Protein AF-A0A820XH71-F1 (afdb_monomer_lite)

Structure (mmCIF, N/CA/C/O backbone):
data_AF-A0A820XH71-F1
#
_entry.id   AF-A0A820XH71-F1
#
loop_
_atom_site.group_PDB
_atom_site.id
_atom_site.type_symbol
_atom_site.label_atom_id
_atom_site.label_alt_id
_atom_site.label_comp_id
_atom_site.label_asym_id
_atom_site.label_entity_id
_atom_site.label_seq_id
_atom_site.pdbx_PDB_ins_code
_atom_site.Cartn_x
_atom_site.Cartn_y
_atom_site.Cartn_z
_atom_site.occupancy
_atom_site.B_iso_or_equiv
_atom_site.auth_seq_id
_atom_site.auth_comp_id
_atom_site.auth_asym_id
_atom_site.auth_atom_id
_atom_site.pdbx_PDB_model_num
ATOM 1 N N . LEU A 1 1 ? -15.901 -13.174 9.866 1.00 63.97 1 LEU A N 1
ATOM 2 C CA . LEU A 1 1 ? -15.856 -11.866 9.184 1.00 63.97 1 LEU A CA 1
ATOM 3 C C . LEU A 1 1 ? -16.358 -12.088 7.769 1.00 63.97 1 LEU A C 1
ATOM 5 O O . LEU A 1 1 ? -15.860 -13.000 7.121 1.00 63.97 1 LEU A O 1
ATOM 9 N N . THR A 1 2 ? -17.338 -11.312 7.327 1.00 74.69 2 THR A N 1
ATOM 10 C CA . THR A 1 2 ? -17.827 -11.325 5.943 1.00 74.69 2 THR A CA 1
ATOM 11 C C . THR A 1 2 ? -17.506 -9.958 5.364 1.00 74.69 2 THR A C 1
ATOM 13 O O . THR A 1 2 ? -17.791 -8.951 6.014 1.00 74.69 2 THR A O 1
ATOM 16 N N . TRP A 1 3 ? -16.861 -9.911 4.201 1.00 84.31 3 TRP A N 1
ATOM 17 C CA . TRP A 1 3 ? -16.570 -8.640 3.541 1.00 84.31 3 TRP A CA 1
ATOM 18 C C . TRP A 1 3 ? -17.883 -7.949 3.144 1.00 84.31 3 TRP A C 1
ATOM 20 O O . TRP A 1 3 ? -18.820 -8.648 2.750 1.00 84.31 3 TRP A O 1
ATOM 30 N N . PRO A 1 4 ? -17.972 -6.608 3.234 1.00 85.12 4 PRO A N 1
ATOM 31 C CA . PRO A 1 4 ? -19.125 -5.867 2.731 1.00 85.12 4 PRO A CA 1
ATOM 32 C C . PRO A 1 4 ? -19.409 -6.162 1.254 1.00 85.12 4 PRO A C 1
ATOM 34 O O . PRO A 1 4 ? -20.570 -6.236 0.862 1.00 85.12 4 PRO A O 1
ATOM 37 N N . ASP A 1 5 ? -18.354 -6.375 0.461 1.00 85.69 5 ASP A N 1
ATOM 38 C CA . ASP A 1 5 ? -18.448 -6.821 -0.924 1.00 85.69 5 ASP A CA 1
ATOM 39 C C . ASP A 1 5 ? -17.981 -8.278 -1.066 1.00 85.69 5 ASP A C 1
ATOM 41 O O . ASP A 1 5 ? -16.840 -8.621 -0.747 1.00 85.69 5 ASP A O 1
ATOM 45 N N . SER A 1 6 ? -18.860 -9.148 -1.570 1.00 85.69 6 SER A N 1
ATOM 46 C CA . SER A 1 6 ? -18.574 -10.576 -1.767 1.00 85.69 6 SER A CA 1
ATOM 47 C C . SER A 1 6 ? -17.509 -10.860 -2.829 1.00 85.69 6 SER A C 1
ATOM 49 O O . SER A 1 6 ? -16.974 -11.964 -2.864 1.00 85.69 6 SER A O 1
ATOM 51 N N . SER A 1 7 ? -17.217 -9.895 -3.702 1.00 85.31 7 SER A N 1
ATOM 52 C CA . SER A 1 7 ? -16.180 -9.999 -4.732 1.00 85.31 7 SER A CA 1
ATOM 53 C C . SER A 1 7 ? -14.804 -9.528 -4.254 1.00 85.31 7 SER A C 1
ATOM 55 O O . SER A 1 7 ? -13.858 -9.520 -5.041 1.00 85.31 7 SER A O 1
ATOM 57 N N . PHE A 1 8 ? -14.677 -9.114 -2.987 1.00 87.12 8 PHE A N 1
ATOM 58 C CA . PHE A 1 8 ? -13.415 -8.618 -2.460 1.00 87.12 8 PHE A CA 1
ATOM 59 C C . PHE A 1 8 ? -12.343 -9.712 -2.402 1.00 87.12 8 PHE A C 1
ATOM 61 O O . PHE A 1 8 ? -12.490 -10.732 -1.725 1.00 87.12 8 PHE A O 1
ATOM 68 N N . LEU A 1 9 ? -11.223 -9.449 -3.070 1.00 86.44 9 LEU A N 1
ATOM 69 C CA . LEU A 1 9 ? -10.028 -10.279 -3.090 1.00 86.44 9 LEU A CA 1
ATOM 70 C C . LEU A 1 9 ? -8.936 -9.606 -2.243 1.00 86.44 9 LEU A C 1
ATOM 72 O O . LEU A 1 9 ? -8.280 -8.684 -2.742 1.00 86.44 9 LEU A O 1
ATOM 76 N N . PRO A 1 10 ? -8.723 -10.024 -0.979 1.00 87.06 10 PRO A N 1
ATOM 77 C CA . PRO A 1 10 ? -7.670 -9.465 -0.136 1.00 87.06 10 PRO A CA 1
ATOM 78 C C . PRO A 1 10 ? -6.288 -9.818 -0.699 1.00 87.06 10 PRO A C 1
ATOM 80 O O . PRO A 1 10 ? -6.063 -10.937 -1.165 1.00 87.06 10 PRO A O 1
ATOM 83 N N . ARG A 1 11 ? -5.352 -8.867 -0.652 1.00 85.56 11 ARG A N 1
ATOM 84 C CA . ARG A 1 11 ? -3.991 -9.041 -1.190 1.00 85.56 11 ARG A CA 1
ATOM 85 C C . ARG A 1 11 ? -2.894 -8.590 -0.236 1.00 85.56 11 ARG A C 1
ATOM 87 O O . ARG A 1 11 ? -1.818 -9.172 -0.266 1.00 85.56 11 ARG A O 1
ATOM 94 N N . ALA A 1 12 ? -3.158 -7.593 0.602 1.00 88.25 12 ALA A N 1
ATOM 95 C CA . ALA A 1 12 ? -2.209 -7.120 1.598 1.00 88.25 12 ALA A CA 1
ATOM 96 C C . ALA A 1 12 ? -2.937 -6.742 2.891 1.00 88.25 12 ALA A C 1
ATOM 98 O O . ALA A 1 12 ? -4.109 -6.362 2.873 1.00 88.25 12 ALA A O 1
ATOM 99 N N . VAL A 1 13 ? -2.250 -6.873 4.019 1.00 91.75 13 VAL A N 1
ATOM 100 C CA . VAL A 1 13 ? -2.791 -6.553 5.338 1.00 91.75 13 VAL A CA 1
ATOM 101 C C . VAL A 1 13 ? -1.697 -5.950 6.199 1.00 91.75 13 VAL A C 1
ATOM 103 O O . VAL A 1 13 ? -0.560 -6.414 6.150 1.00 91.75 13 VAL A O 1
ATOM 106 N N . ASP A 1 14 ? -2.058 -4.946 6.988 1.00 92.88 14 ASP A N 1
ATOM 107 C CA . ASP A 1 14 ? -1.227 -4.462 8.083 1.00 92.88 14 ASP A CA 1
ATOM 108 C C . ASP A 1 14 ? -2.089 -4.145 9.310 1.00 92.88 14 ASP A C 1
ATOM 110 O O . ASP A 1 14 ? -3.298 -3.910 9.193 1.00 92.88 14 ASP A O 1
ATOM 114 N N . ILE A 1 15 ? -1.479 -4.186 10.489 1.00 88.94 15 ILE A N 1
ATOM 115 C CA . ILE A 1 15 ? -2.138 -4.003 11.780 1.00 88.94 15 ILE A CA 1
ATOM 116 C C . ILE A 1 15 ? -1.348 -3.026 12.643 1.00 88.94 15 ILE A C 1
ATOM 118 O O . ILE A 1 15 ? -0.137 -3.148 12.798 1.00 88.94 15 ILE A O 1
ATOM 122 N N . ASN A 1 16 ? -2.064 -2.076 13.232 1.00 87.56 16 ASN A N 1
ATOM 123 C CA . ASN A 1 16 ? -1.509 -1.105 14.159 1.00 87.56 16 ASN A CA 1
ATOM 124 C C . ASN A 1 16 ? -1.503 -1.660 15.603 1.00 87.56 16 ASN A C 1
ATOM 126 O O . ASN A 1 16 ? -2.143 -2.673 15.914 1.00 87.56 16 ASN A O 1
ATOM 130 N N . GLN A 1 17 ? -0.821 -0.973 16.518 1.00 84.25 17 GLN A N 1
ATOM 131 C CA . GLN A 1 17 ? -0.729 -1.394 17.928 1.00 84.25 17 GLN A CA 1
ATOM 132 C C . GLN A 1 17 ? -2.081 -1.433 18.665 1.00 84.25 17 GLN A C 1
ATOM 134 O O . GLN A 1 17 ? -2.262 -2.244 19.574 1.00 84.25 17 GLN A O 1
ATOM 139 N N . ASP A 1 18 ? -3.054 -0.630 18.233 1.00 82.56 18 ASP A N 1
ATOM 140 C CA . ASP A 1 18 ? -4.412 -0.571 18.794 1.00 82.56 18 ASP A CA 1
ATOM 141 C C . ASP A 1 18 ? -5.374 -1.607 18.189 1.00 82.56 18 ASP A C 1
ATOM 143 O O . ASP A 1 18 ? -6.588 -1.559 18.417 1.00 82.56 18 ASP A O 1
ATOM 147 N N . LEU A 1 19 ? -4.853 -2.567 17.416 1.00 85.00 19 LEU A N 1
ATOM 148 C CA . LEU A 1 19 ? -5.631 -3.583 16.706 1.00 85.00 19 LEU A CA 1
ATOM 149 C C . LEU A 1 19 ? -6.626 -2.987 15.694 1.00 85.00 19 LEU A C 1
ATOM 151 O O . LEU A 1 19 ? -7.696 -3.556 15.452 1.00 85.00 19 LEU A O 1
ATOM 155 N N . LEU A 1 20 ? -6.280 -1.853 15.088 1.00 90.31 20 LEU A N 1
ATOM 156 C CA . LEU A 1 20 ? -6.833 -1.421 13.812 1.00 90.31 20 LEU A CA 1
ATOM 157 C C . LEU A 1 20 ? -6.096 -2.155 12.698 1.00 90.31 20 LEU A C 1
ATOM 159 O O . LEU A 1 20 ? -4.872 -2.137 12.620 1.00 90.31 20 LEU A O 1
ATOM 163 N N . VAL A 1 21 ? -6.856 -2.815 11.835 1.00 91.44 21 VAL A N 1
ATOM 164 C CA . VAL A 1 21 ? -6.321 -3.596 10.721 1.00 91.44 21 VAL A CA 1
ATOM 165 C C . VAL A 1 21 ? -6.755 -2.936 9.431 1.00 91.44 21 VAL A C 1
ATOM 167 O O . VAL A 1 21 ? -7.941 -2.674 9.243 1.00 91.44 21 VAL A O 1
ATOM 170 N N . VAL A 1 22 ? -5.818 -2.720 8.517 1.00 93.94 22 VAL A N 1
ATOM 171 C CA . VAL A 1 22 ? -6.133 -2.333 7.144 1.00 93.94 22 VAL A CA 1
ATOM 172 C C . VAL A 1 22 ? -5.920 -3.541 6.256 1.00 93.94 22 VAL A C 1
ATOM 174 O O . VAL A 1 22 ? -4.818 -4.077 6.180 1.00 93.94 22 VAL A O 1
ATOM 177 N N . VAL A 1 23 ? -6.977 -3.965 5.569 1.00 93.31 23 VAL A N 1
ATOM 178 C CA . VAL A 1 23 ? -6.899 -5.005 4.541 1.00 93.31 23 VAL A CA 1
ATOM 179 C C . VAL A 1 23 ? -7.086 -4.342 3.191 1.00 93.31 23 VAL A C 1
ATOM 181 O O . VAL A 1 23 ? -8.154 -3.807 2.899 1.00 93.31 23 VAL A O 1
ATOM 184 N N . LEU A 1 24 ? -6.048 -4.386 2.367 1.00 92.50 24 LEU A N 1
ATOM 185 C CA . LEU A 1 24 ? -6.056 -3.875 1.008 1.00 92.50 24 LEU A CA 1
ATOM 186 C C . LEU A 1 24 ? -6.270 -5.036 0.033 1.00 92.50 24 LEU A C 1
ATOM 188 O O . LEU A 1 24 ? -5.689 -6.119 0.162 1.00 92.50 24 LEU A O 1
ATOM 192 N N . GLY A 1 25 ? -7.104 -4.811 -0.969 1.00 89.50 25 GLY A N 1
ATOM 193 C CA . GLY A 1 25 ? -7.439 -5.804 -1.975 1.00 89.50 25 GLY A CA 1
ATOM 194 C C . GLY A 1 25 ? -8.092 -5.173 -3.188 1.00 89.50 25 GLY A C 1
ATOM 195 O O . GLY A 1 25 ? -7.935 -3.979 -3.447 1.00 89.50 25 GLY A O 1
ATOM 196 N N . TYR A 1 26 ? -8.848 -5.981 -3.919 1.00 86.88 26 TYR A N 1
ATOM 197 C CA . TYR A 1 26 ? -9.610 -5.532 -5.076 1.00 86.88 26 TYR A CA 1
ATOM 198 C C . TYR A 1 26 ? -11.063 -5.962 -4.971 1.00 86.88 26 TYR A C 1
ATOM 200 O O . TYR A 1 26 ? -11.341 -7.088 -4.579 1.00 86.88 26 TYR A O 1
ATOM 208 N N . VAL A 1 27 ? -11.975 -5.087 -5.377 1.00 86.56 27 VAL A N 1
ATOM 209 C CA . VAL A 1 27 ? -13.391 -5.408 -5.581 1.00 86.56 27 VAL A CA 1
ATOM 210 C C . VAL A 1 27 ? -13.637 -5.548 -7.077 1.00 86.56 27 VAL A C 1
ATOM 212 O O . VAL A 1 27 ? -13.249 -4.662 -7.841 1.00 86.56 27 VAL A O 1
ATOM 215 N N . GLY A 1 28 ? -14.240 -6.655 -7.501 1.00 77.12 28 GLY A N 1
ATOM 216 C CA . GLY A 1 28 ? -14.581 -6.908 -8.899 1.00 77.12 28 GLY A CA 1
ATOM 217 C C . GLY A 1 28 ? -15.994 -6.432 -9.236 1.00 77.12 28 GLY A C 1
ATOM 218 O O . GLY A 1 28 ? -16.897 -6.489 -8.409 1.00 77.12 28 GLY A O 1
ATOM 219 N N . ASN A 1 29 ? -16.223 -6.001 -10.475 1.00 70.19 29 ASN A N 1
ATOM 220 C CA . ASN A 1 29 ? -17.575 -5.786 -10.992 1.00 70.19 29 ASN A CA 1
ATOM 221 C C . ASN A 1 29 ? -17.893 -6.722 -12.171 1.00 70.19 29 ASN A C 1
ATOM 223 O O . ASN A 1 29 ? -17.007 -7.346 -12.756 1.00 70.19 29 ASN A O 1
ATOM 227 N N . SER A 1 30 ? -19.167 -6.773 -12.571 1.00 58.06 30 SER A N 1
ATOM 228 C CA . SER A 1 30 ? -19.665 -7.584 -13.697 1.00 58.06 30 SER A CA 1
ATOM 229 C C . SER A 1 30 ? -19.057 -7.239 -15.068 1.00 58.06 30 SER A C 1
ATOM 231 O O . SER A 1 30 ? -19.335 -7.922 -16.047 1.00 58.06 30 SER A O 1
ATOM 233 N N . SER A 1 31 ? -18.225 -6.195 -15.149 1.00 58.94 31 SER A N 1
ATOM 234 C CA . SER A 1 31 ? -17.579 -5.702 -16.373 1.00 58.94 31 SER A CA 1
ATOM 235 C C . SER A 1 31 ? -16.052 -5.869 -16.355 1.00 58.94 31 SER A C 1
ATOM 237 O O . SER A 1 31 ? -15.340 -5.139 -17.044 1.00 58.94 31 SER A O 1
ATOM 239 N N . SER A 1 32 ? -15.545 -6.831 -15.572 1.00 56.06 32 SER A N 1
ATOM 240 C CA . SER A 1 32 ? -14.121 -7.209 -15.515 1.00 56.06 32 SER A CA 1
ATOM 241 C C . SER A 1 32 ? -13.193 -6.076 -15.053 1.00 56.06 32 SER A C 1
ATOM 243 O O . SER A 1 32 ? -11.996 -6.064 -15.355 1.00 56.06 32 SER A O 1
ATOM 245 N N . LYS A 1 33 ? -13.722 -5.100 -14.306 1.00 66.88 33 LYS A N 1
ATOM 246 C CA . LYS A 1 33 ? -12.927 -4.047 -13.665 1.00 66.88 33 LYS A CA 1
ATOM 247 C C . LYS A 1 33 ? -12.767 -4.368 -12.185 1.00 66.88 33 LYS A C 1
ATOM 249 O O . LYS A 1 33 ? -13.755 -4.549 -11.481 1.00 66.88 33 LYS A O 1
ATOM 254 N N . PHE A 1 34 ? -11.517 -4.430 -11.748 1.00 75.94 34 PHE A N 1
ATOM 255 C CA . PHE A 1 34 ? -11.121 -4.571 -10.359 1.00 75.94 34 PHE A CA 1
ATOM 256 C C . PHE A 1 34 ? -10.674 -3.211 -9.835 1.00 75.94 34 PHE A C 1
ATOM 258 O O . PHE A 1 34 ? -9.762 -2.591 -10.385 1.00 75.94 34 PHE A O 1
ATOM 265 N N . THR A 1 35 ? -11.328 -2.754 -8.776 1.00 84.12 35 THR A N 1
ATOM 266 C CA . THR A 1 35 ? -11.039 -1.484 -8.116 1.00 84.12 35 THR A CA 1
ATOM 267 C C . THR A 1 35 ? -10.240 -1.761 -6.845 1.00 84.12 35 THR A C 1
ATOM 269 O O . THR A 1 35 ? -10.740 -2.495 -5.988 1.00 84.12 35 THR A O 1
ATOM 272 N N . PRO A 1 36 ? -9.021 -1.203 -6.694 1.00 88.44 36 PRO A N 1
ATOM 273 C CA . PRO A 1 36 ? -8.293 -1.275 -5.435 1.00 88.44 36 PRO A CA 1
ATOM 274 C C . PRO A 1 36 ? -9.150 -0.710 -4.301 1.00 88.44 36 PRO A C 1
ATOM 276 O O . PRO A 1 36 ? -9.699 0.386 -4.418 1.00 88.44 36 PRO A O 1
ATOM 279 N N . CYS A 1 37 ? -9.273 -1.466 -3.219 1.00 91.44 37 CYS A N 1
ATOM 280 C CA . CYS A 1 37 ? -10.150 -1.158 -2.102 1.00 91.44 37 CYS A CA 1
ATOM 281 C C . CYS A 1 37 ? -9.454 -1.514 -0.790 1.00 91.44 37 CYS A C 1
ATOM 283 O O . CYS A 1 37 ? -8.841 -2.576 -0.683 1.00 91.44 37 CYS A O 1
ATOM 285 N N . ALA A 1 38 ? -9.558 -0.638 0.202 1.00 94.06 38 ALA A N 1
ATOM 286 C CA . ALA A 1 38 ? -9.086 -0.863 1.557 1.00 94.06 38 ALA A CA 1
ATOM 287 C C . ALA A 1 38 ? -10.283 -0.966 2.503 1.00 94.06 38 ALA A C 1
ATOM 289 O O . ALA A 1 38 ? -11.177 -0.120 2.473 1.00 94.06 38 ALA A O 1
ATOM 290 N N . TYR A 1 39 ? -10.276 -1.969 3.371 1.00 95.19 39 TYR A N 1
ATOM 291 C CA . TYR A 1 39 ? -11.166 -2.042 4.521 1.00 95.19 39 TYR A CA 1
ATOM 292 C C . TYR A 1 39 ? -10.389 -1.712 5.784 1.00 95.19 39 TYR A C 1
ATOM 294 O O . TYR A 1 39 ? -9.315 -2.270 6.010 1.00 95.19 39 TYR A O 1
ATOM 302 N N . LEU A 1 40 ? -10.959 -0.842 6.616 1.00 95.00 40 LEU A N 1
ATOM 303 C CA . LEU A 1 40 ? -10.508 -0.631 7.983 1.00 95.00 40 LEU A CA 1
ATOM 304 C C . LEU A 1 40 ? -11.333 -1.529 8.892 1.00 95.00 40 LEU A C 1
ATOM 306 O O . LEU A 1 40 ? -12.565 -1.508 8.854 1.00 95.00 40 LEU A O 1
ATOM 310 N N . LEU A 1 41 ? -10.660 -2.336 9.696 1.00 94.56 41 LEU A N 1
ATOM 311 C CA . LEU A 1 41 ? -11.286 -3.202 10.672 1.00 94.56 41 LEU A CA 1
ATOM 312 C C . LEU A 1 41 ? -10.840 -2.778 12.057 1.00 94.56 41 LEU A C 1
ATOM 314 O O . LEU A 1 41 ? -9.688 -2.413 12.279 1.00 94.56 41 LEU A O 1
ATOM 318 N N . SER A 1 42 ? -11.746 -2.917 13.012 1.00 91.69 42 SER A N 1
ATOM 319 C CA . SER A 1 42 ? -11.399 -2.822 14.419 1.00 91.69 42 SER A CA 1
ATOM 320 C C . SER A 1 42 ? -11.927 -4.022 15.177 1.00 91.69 42 SER A C 1
ATOM 322 O O . SER A 1 42 ? -12.927 -4.642 14.793 1.00 91.69 42 SER A O 1
ATOM 324 N N . ARG A 1 43 ? -11.248 -4.342 16.272 1.00 86.6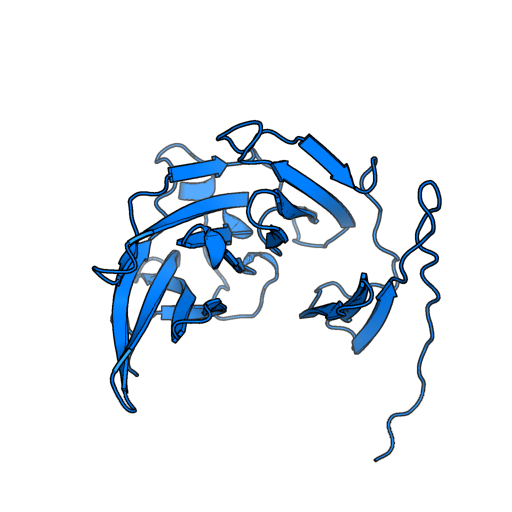9 43 ARG A N 1
ATOM 325 C CA . ARG A 1 43 ? -11.668 -5.406 17.170 1.00 86.69 43 ARG A CA 1
ATOM 326 C C . ARG A 1 43 ? -12.556 -4.855 18.285 1.00 86.69 43 ARG A C 1
ATOM 328 O O . ARG A 1 43 ? -12.232 -3.852 18.917 1.00 86.69 43 ARG A O 1
ATOM 335 N N . SER A 1 44 ? -13.666 -5.537 18.554 1.00 81.56 44 SER A N 1
ATOM 336 C CA . SER A 1 44 ? -14.488 -5.340 19.752 1.00 81.56 44 SER A CA 1
ATOM 337 C C . SER A 1 44 ? -14.737 -6.701 20.402 1.00 81.56 44 SER A C 1
ATOM 339 O O . SER A 1 44 ? -15.424 -7.563 19.847 1.00 81.56 44 SER A O 1
ATOM 341 N N . GLY A 1 45 ? -14.092 -6.940 21.549 1.00 82.44 45 GLY A N 1
ATOM 342 C CA . GLY A 1 45 ? -14.047 -8.264 22.174 1.00 82.44 45 GLY A CA 1
ATOM 343 C C . GLY A 1 45 ? -13.370 -9.301 21.268 1.00 82.44 45 GLY A C 1
ATOM 344 O O . GLY A 1 45 ? -12.218 -9.140 20.863 1.00 82.44 45 GLY A O 1
ATOM 345 N N . SER A 1 46 ? -14.084 -10.377 20.934 1.00 82.81 46 SER A N 1
ATOM 346 C CA . SER A 1 46 ? -13.593 -11.440 20.038 1.00 82.81 46 SER A CA 1
ATOM 347 C C . SER A 1 46 ? -13.945 -11.216 18.564 1.00 82.81 46 SER A C 1
ATOM 349 O O . SER A 1 46 ? -13.520 -12.000 17.719 1.00 82.81 46 SER A O 1
ATOM 351 N N . ASN A 1 47 ? -14.706 -10.165 18.244 1.00 85.00 47 ASN A N 1
ATOM 352 C CA . ASN A 1 47 ? -15.228 -9.930 16.902 1.00 85.00 47 ASN A CA 1
ATOM 353 C C . ASN A 1 47 ? -14.436 -8.840 16.175 1.00 85.00 47 ASN A C 1
ATOM 355 O O . ASN A 1 47 ? -14.129 -7.789 16.739 1.00 85.00 47 ASN A O 1
ATOM 359 N N . TRP A 1 48 ? -14.154 -9.098 14.900 1.00 88.50 48 TRP A N 1
ATOM 360 C CA . TRP A 1 48 ? -13.633 -8.119 13.953 1.00 88.50 48 TRP A CA 1
ATOM 361 C C . TRP A 1 48 ? -14.789 -7.512 13.168 1.00 88.50 48 TRP A C 1
ATOM 363 O O . TRP A 1 48 ? -15.603 -8.249 12.606 1.00 88.50 48 TRP A O 1
ATOM 373 N N . THR A 1 49 ? -14.829 -6.186 13.105 1.00 91.19 49 THR A N 1
ATOM 374 C CA . THR A 1 49 ? -15.866 -5.433 12.397 1.00 91.19 49 THR A CA 1
ATOM 375 C C . THR A 1 49 ? -15.206 -4.487 11.411 1.00 91.19 49 THR A C 1
ATOM 377 O O . THR A 1 49 ? -14.288 -3.764 11.794 1.00 91.19 49 THR A O 1
ATOM 380 N N . VAL A 1 50 ? -15.683 -4.471 10.164 1.00 93.75 50 VAL A N 1
ATOM 381 C CA . VAL A 1 50 ? -15.309 -3.433 9.194 1.00 93.75 50 VAL A CA 1
ATOM 382 C C . VAL A 1 50 ? -15.940 -2.119 9.644 1.00 93.75 50 VAL A C 1
ATOM 384 O O . VAL A 1 50 ? -17.161 -2.036 9.771 1.00 93.75 50 VAL A O 1
ATOM 387 N N . THR A 1 51 ? -15.116 -1.119 9.938 1.00 93.81 51 THR A N 1
ATOM 388 C CA . THR A 1 51 ? -15.562 0.201 10.402 1.00 93.81 51 THR A CA 1
ATOM 389 C C . THR A 1 51 ? -15.611 1.222 9.284 1.00 93.81 51 THR A C 1
ATOM 391 O O . THR A 1 51 ? -16.418 2.145 9.358 1.00 93.81 51 THR A O 1
ATOM 394 N N . ASP A 1 52 ? -14.789 1.047 8.248 1.00 95.00 52 ASP A N 1
ATOM 395 C CA . ASP A 1 52 ? -14.784 1.942 7.101 1.00 95.00 52 ASP A CA 1
ATOM 396 C C . ASP A 1 52 ? -14.218 1.288 5.836 1.00 95.00 52 ASP A C 1
ATOM 398 O O . ASP A 1 52 ? -13.612 0.213 5.875 1.00 95.00 52 ASP A O 1
ATOM 402 N N . THR A 1 53 ? -14.446 1.935 4.695 1.00 94.12 53 THR A N 1
ATOM 403 C CA . THR A 1 53 ? -14.007 1.486 3.373 1.00 94.12 53 THR A CA 1
ATOM 404 C C . THR A 1 53 ? -13.467 2.652 2.560 1.00 94.12 53 THR A C 1
ATOM 406 O O . THR A 1 53 ? -14.093 3.704 2.470 1.00 94.12 53 THR A O 1
ATOM 409 N N . TRP A 1 54 ? -12.342 2.434 1.890 1.00 93.81 54 TRP A N 1
ATOM 410 C CA . TRP A 1 54 ? -11.800 3.347 0.893 1.00 93.81 54 TRP A CA 1
ATOM 411 C C . TRP A 1 54 ? -11.650 2.627 -0.446 1.00 93.81 54 TRP A C 1
ATOM 413 O O . TRP A 1 54 ? -11.243 1.470 -0.485 1.00 93.81 54 TRP A O 1
ATOM 423 N N . ALA A 1 55 ? -11.941 3.314 -1.548 1.00 89.88 55 ALA A N 1
ATOM 424 C CA . ALA A 1 55 ? -11.765 2.785 -2.895 1.00 89.88 55 ALA A CA 1
ATOM 425 C C . ALA A 1 55 ? -10.949 3.755 -3.749 1.00 89.88 55 ALA A C 1
ATOM 427 O O . ALA A 1 55 ? -11.185 4.966 -3.744 1.00 89.88 55 ALA A O 1
ATOM 428 N N . TYR A 1 56 ? -10.006 3.218 -4.519 1.00 87.38 56 TYR A N 1
ATOM 429 C CA . TYR A 1 56 ? -9.209 4.008 -5.443 1.00 87.38 56 TYR A CA 1
ATOM 430 C C . TYR A 1 56 ? -10.039 4.412 -6.663 1.00 87.38 56 TYR A C 1
ATOM 432 O O . TYR A 1 56 ? -10.516 3.566 -7.422 1.00 87.38 56 TYR A O 1
ATOM 440 N N . MET A 1 57 ? -10.159 5.718 -6.886 1.00 83.12 57 MET A N 1
ATOM 441 C CA . MET A 1 57 ? -10.783 6.279 -8.078 1.00 83.12 57 MET A CA 1
ATOM 442 C C . MET A 1 57 ? -9.708 6.912 -8.969 1.00 83.12 57 MET A C 1
ATOM 444 O O . MET A 1 57 ? -9.228 8.002 -8.650 1.00 83.12 57 MET A O 1
ATOM 448 N N . PRO A 1 58 ? -9.304 6.263 -10.077 1.00 76.31 58 PRO A N 1
ATOM 449 C CA . PRO A 1 58 ? -8.338 6.858 -10.988 1.00 76.31 58 PRO A CA 1
ATOM 450 C C . PRO A 1 58 ? -8.925 8.117 -11.651 1.00 76.31 58 PRO A C 1
ATOM 452 O O . PRO A 1 58 ? -10.133 8.164 -11.915 1.00 76.31 58 PRO A O 1
ATOM 455 N N . PRO A 1 59 ? -8.097 9.119 -12.003 1.00 76.19 59 PRO A N 1
ATOM 456 C CA . PRO A 1 59 ? -8.552 10.250 -12.806 1.00 76.19 59 PRO A CA 1
ATOM 457 C C . PRO A 1 59 ? -9.168 9.759 -14.123 1.00 76.19 59 PRO A C 1
ATOM 459 O O . PRO A 1 59 ? -8.590 8.902 -14.795 1.00 76.19 59 PRO A O 1
ATOM 462 N N . SER A 1 60 ? -10.322 10.301 -14.514 1.00 70.69 60 SER A N 1
ATO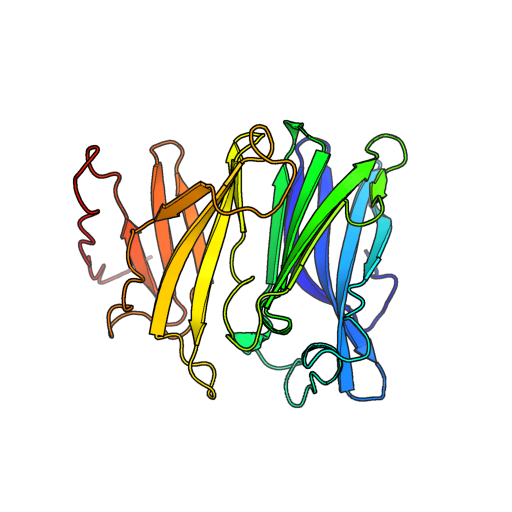M 463 C CA . SER A 1 60 ? -11.146 9.776 -15.619 1.00 70.69 60 SER A CA 1
ATOM 464 C C . SER A 1 60 ? -10.451 9.735 -16.987 1.00 70.69 60 SER A C 1
ATOM 466 O O . SER A 1 60 ? -10.823 8.930 -17.835 1.00 70.69 60 SER A O 1
ATOM 468 N N . THR A 1 61 ? -9.431 10.568 -17.203 1.00 70.38 61 THR A N 1
ATOM 469 C CA . THR A 1 61 ? -8.641 10.648 -18.445 1.00 70.38 61 THR A CA 1
ATOM 470 C C . THR A 1 61 ? -7.299 9.917 -18.366 1.00 70.38 61 THR A C 1
ATOM 472 O O . THR A 1 61 ? -6.502 9.964 -19.303 1.00 70.38 61 THR A O 1
ATOM 475 N N . SER A 1 62 ? -7.018 9.256 -17.244 1.00 72.31 62 SER A N 1
ATOM 476 C CA . SER A 1 62 ? -5.761 8.550 -17.022 1.00 72.31 62 SER A CA 1
ATOM 477 C C . SER A 1 62 ? -5.766 7.165 -17.676 1.00 72.31 62 SER A C 1
ATOM 479 O O . SER A 1 62 ? -6.811 6.528 -17.829 1.00 72.31 62 SER A O 1
ATOM 481 N N . TRP A 1 63 ? -4.585 6.655 -18.035 1.00 70.88 63 TRP A N 1
ATOM 482 C CA . TRP A 1 63 ? -4.462 5.276 -18.524 1.00 70.88 63 TRP A CA 1
ATOM 483 C C . TRP A 1 63 ? -4.850 4.263 -17.434 1.00 70.88 63 TRP A C 1
ATOM 485 O O . TRP A 1 63 ? -5.350 3.188 -17.753 1.00 70.88 63 TRP A O 1
ATOM 495 N N . GLN A 1 64 ? -4.721 4.638 -16.155 1.00 72.62 64 GLN A N 1
ATOM 496 C CA . GLN A 1 64 ? -5.180 3.855 -15.011 1.00 72.62 64 GLN A CA 1
ATOM 497 C C . GLN A 1 64 ? -6.693 3.596 -15.042 1.00 72.62 64 GLN A C 1
ATOM 499 O O . GLN A 1 64 ? -7.137 2.511 -14.677 1.00 72.62 64 GLN A O 1
ATOM 504 N N . ALA A 1 65 ? -7.500 4.541 -15.538 1.00 68.44 65 ALA A N 1
ATOM 505 C CA . ALA A 1 65 ? -8.944 4.337 -15.708 1.00 68.44 65 ALA A CA 1
ATOM 506 C C . ALA A 1 65 ? -9.284 3.286 -16.786 1.00 68.44 65 ALA A C 1
ATOM 508 O O . ALA A 1 65 ? -10.400 2.760 -16.818 1.00 68.44 65 ALA A O 1
ATOM 509 N N . SER A 1 66 ? -8.319 2.972 -17.658 1.00 62.97 66 SER A N 1
ATOM 510 C CA . SER A 1 66 ? -8.442 2.010 -18.761 1.00 62.97 66 SER A CA 1
ATOM 511 C C . SER A 1 66 ? -7.875 0.626 -18.428 1.00 62.97 66 SER A C 1
ATOM 513 O O . SER A 1 66 ? -7.829 -0.238 -19.304 1.00 62.97 66 SER A O 1
ATOM 515 N N . LEU A 1 67 ? -7.439 0.395 -17.185 1.00 64.25 67 LEU A N 1
ATOM 516 C CA . LEU A 1 67 ? -6.923 -0.899 -16.750 1.00 64.25 67 LEU A CA 1
ATOM 517 C C . LEU A 1 67 ? -8.015 -1.974 -16.859 1.00 64.25 67 LEU A C 1
ATOM 519 O O . LEU A 1 67 ? -9.054 -1.912 -16.201 1.00 64.25 67 LEU A O 1
ATOM 523 N N . THR A 1 68 ? -7.775 -2.948 -17.735 1.00 53.50 68 THR A N 1
ATOM 524 C CA . THR A 1 68 ? -8.647 -4.096 -18.009 1.00 53.50 68 THR A CA 1
ATOM 525 C C . THR A 1 68 ? -8.079 -5.350 -17.350 1.00 53.50 68 THR A C 1
ATOM 527 O O . THR A 1 68 ? -6.862 -5.510 -17.249 1.00 53.50 68 THR A O 1
ATOM 530 N N . ASN A 1 69 ? -8.955 -6.244 -16.881 1.00 57.66 69 ASN A N 1
ATOM 531 C CA . ASN A 1 69 ? -8.558 -7.475 -16.198 1.00 57.66 69 ASN A CA 1
ATOM 532 C C . ASN A 1 69 ? -9.024 -8.685 -16.989 1.00 57.66 69 ASN A C 1
ATOM 534 O O . ASN A 1 69 ? -10.213 -8.988 -17.002 1.00 57.66 69 ASN A O 1
ATOM 538 N N . TRP A 1 70 ? -8.080 -9.385 -17.613 1.00 52.16 70 TRP A N 1
ATOM 539 C CA . TRP A 1 70 ? -8.345 -10.733 -18.106 1.00 52.16 70 TRP A CA 1
ATOM 540 C C . TRP A 1 70 ? -8.027 -11.824 -17.069 1.00 52.16 70 TRP A C 1
ATOM 542 O O . TRP A 1 70 ? -8.603 -12.896 -17.171 1.00 52.16 70 TRP A O 1
ATOM 552 N N . ASP A 1 71 ? -7.227 -11.539 -16.021 1.00 59.44 71 ASP A N 1
ATOM 553 C CA . ASP A 1 71 ? -6.645 -12.596 -15.165 1.00 59.44 71 ASP A CA 1
ATOM 554 C C . ASP A 1 71 ? -6.482 -12.221 -13.670 1.00 59.44 71 ASP A C 1
ATOM 556 O O . ASP A 1 71 ? -5.529 -12.661 -13.032 1.00 59.44 71 ASP A O 1
ATOM 560 N N . ALA A 1 72 ? -7.323 -11.359 -13.083 1.00 56.19 72 ALA A N 1
ATOM 561 C CA . ALA A 1 72 ? -7.151 -10.965 -11.666 1.00 56.19 72 ALA A CA 1
ATOM 562 C C . ALA A 1 72 ? -7.417 -12.107 -10.667 1.00 56.19 72 ALA A C 1
ATOM 564 O O . ALA A 1 72 ? -6.963 -12.051 -9.521 1.00 56.19 72 ALA A O 1
ATOM 565 N N . ASP A 1 73 ? -8.118 -13.144 -11.116 1.00 56.34 73 ASP A N 1
ATOM 566 C CA . ASP A 1 73 ? -8.425 -14.351 -10.349 1.00 56.34 73 ASP A CA 1
ATOM 567 C C . ASP A 1 73 ? -7.204 -15.289 -10.284 1.00 56.34 73 ASP A C 1
ATOM 569 O O . ASP A 1 73 ? -7.104 -16.157 -9.417 1.00 56.34 73 ASP A O 1
ATOM 573 N N . THR A 1 74 ? -6.235 -15.080 -11.177 1.00 61.31 74 THR A N 1
ATOM 574 C CA . THR A 1 74 ? -4.948 -15.768 -11.237 1.00 61.31 74 THR A CA 1
ATOM 575 C C . THR A 1 74 ? -3.863 -14.885 -10.624 1.00 61.31 74 THR A C 1
ATOM 577 O O . THR A 1 74 ? -3.896 -13.655 -10.696 1.00 61.31 74 THR A O 1
ATOM 580 N N . TYR A 1 75 ? -2.867 -15.497 -9.981 1.00 61.84 75 TYR A N 1
ATOM 581 C CA . TYR A 1 75 ? -1.743 -14.728 -9.457 1.00 61.84 75 TYR A CA 1
ATOM 582 C C . TYR A 1 75 ? -0.974 -14.062 -10.611 1.00 61.84 75 TYR A C 1
ATOM 584 O O . TYR A 1 75 ? -0.482 -14.738 -11.514 1.00 61.84 75 TYR A O 1
ATOM 592 N N . SER A 1 76 ? -0.854 -12.735 -10.574 1.00 69.81 76 SER A N 1
ATOM 593 C CA . SER A 1 76 ? -0.033 -11.966 -11.506 1.00 69.81 76 SER A CA 1
ATOM 594 C C . SER A 1 76 ? 0.609 -10.806 -10.764 1.00 69.81 76 SER A C 1
ATOM 596 O O . SER A 1 76 ? -0.089 -10.039 -10.103 1.00 69.81 76 SER A O 1
ATOM 598 N N . ALA A 1 77 ? 1.925 -10.644 -10.931 1.00 69.31 77 ALA A N 1
ATOM 599 C CA . ALA A 1 77 ? 2.701 -9.588 -10.282 1.00 69.31 77 ALA A CA 1
ATOM 600 C C . ALA A 1 77 ? 2.146 -8.180 -10.557 1.00 69.31 77 ALA A C 1
ATOM 602 O O . ALA A 1 77 ? 2.360 -7.267 -9.770 1.00 69.31 77 ALA A O 1
ATOM 603 N N . LYS A 1 78 ? 1.387 -7.989 -11.648 1.00 73.94 78 LYS A N 1
ATOM 604 C CA . LYS A 1 78 ? 0.711 -6.718 -11.943 1.00 73.94 78 LYS A CA 1
ATOM 605 C C . LYS A 1 78 ? -0.293 -6.307 -10.866 1.00 73.94 78 LYS A C 1
ATOM 607 O O . LYS A 1 78 ? -0.486 -5.113 -10.679 1.00 73.94 78 LYS A O 1
ATOM 612 N N . TYR A 1 79 ? -0.901 -7.268 -10.170 1.00 78.19 79 TYR A N 1
ATOM 613 C CA . TYR A 1 79 ? -1.903 -7.041 -9.129 1.00 78.19 79 TYR A CA 1
ATOM 614 C C . TYR A 1 79 ? -1.323 -6.981 -7.718 1.00 78.19 79 TYR A C 1
ATOM 616 O O . TYR A 1 79 ? -2.099 -6.814 -6.777 1.00 78.19 79 TYR A O 1
ATOM 624 N N . ASP A 1 80 ? -0.006 -7.100 -7.545 1.00 80.19 80 ASP A N 1
ATOM 625 C CA . ASP A 1 80 ? 0.597 -6.944 -6.226 1.00 80.19 80 ASP A CA 1
ATOM 626 C C . ASP A 1 80 ? 0.306 -5.531 -5.688 1.00 80.19 80 ASP A C 1
ATOM 628 O O . ASP A 1 80 ? 0.331 -4.527 -6.407 1.00 80.19 80 ASP A O 1
ATOM 632 N N . ILE A 1 81 ? -0.014 -5.462 -4.403 1.00 85.88 81 ILE A N 1
ATOM 633 C CA . ILE A 1 81 ? -0.277 -4.223 -3.674 1.00 85.88 81 ILE A CA 1
ATOM 634 C C . ILE A 1 81 ? 0.344 -4.342 -2.295 1.00 85.88 81 ILE A C 1
ATOM 636 O O . ILE A 1 81 ? 0.621 -5.443 -1.819 1.00 85.88 81 ILE A O 1
ATOM 640 N N . SER A 1 82 ? 0.554 -3.207 -1.650 1.00 89.75 82 SER A N 1
ATOM 641 C CA . SER A 1 82 ? 1.158 -3.159 -0.327 1.00 89.75 82 SER A CA 1
ATOM 642 C C . SER A 1 82 ? 0.460 -2.144 0.553 1.00 89.75 82 SER A C 1
ATOM 644 O O . SER A 1 82 ? -0.125 -1.173 0.075 1.00 89.75 82 SER A O 1
ATOM 646 N N . VAL A 1 83 ? 0.510 -2.399 1.852 1.00 92.62 83 VAL A N 1
ATOM 647 C CA . VAL A 1 83 ? -0.018 -1.521 2.885 1.00 92.62 83 VAL A CA 1
ATOM 648 C C . VAL A 1 83 ? 1.004 -1.455 4.009 1.00 92.62 83 VAL A C 1
ATOM 650 O O . VAL A 1 83 ? 1.611 -2.472 4.337 1.00 92.62 83 VAL A O 1
ATOM 653 N N . SER A 1 84 ? 1.219 -0.262 4.559 1.00 92.50 84 SER A N 1
ATOM 654 C CA . SER A 1 84 ? 2.035 -0.075 5.752 1.00 92.50 84 SER A CA 1
ATOM 655 C C . SER A 1 84 ? 1.467 1.022 6.647 1.00 92.50 84 SER A C 1
ATOM 657 O O . SER A 1 84 ? 1.278 2.166 6.219 1.00 92.50 84 SER A O 1
ATOM 659 N N . PHE A 1 85 ? 1.189 0.659 7.890 1.00 89.94 85 PHE A N 1
ATOM 660 C CA . PHE A 1 85 ? 0.649 1.517 8.928 1.00 89.94 85 PHE A CA 1
ATOM 661 C C . PHE A 1 85 ? 1.780 2.277 9.632 1.00 89.94 85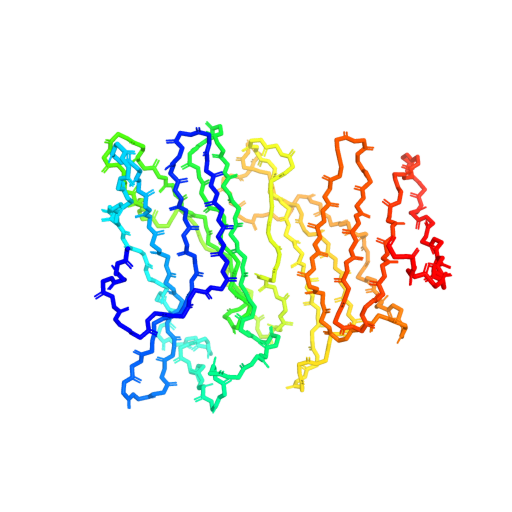 PHE A C 1
ATOM 663 O O . PHE A 1 85 ? 2.841 1.732 9.932 1.00 89.94 85 PHE A O 1
ATOM 670 N N . ASN A 1 86 ? 1.540 3.551 9.908 1.00 90.19 86 ASN A N 1
ATOM 671 C CA . ASN A 1 86 ? 2.366 4.397 10.752 1.00 90.19 86 ASN A CA 1
ATOM 672 C C . ASN A 1 86 ? 1.612 4.659 12.053 1.00 90.19 86 ASN A C 1
ATOM 674 O O . ASN A 1 86 ? 0.728 5.519 12.102 1.00 90.19 86 ASN A O 1
ATOM 678 N N . ASP A 1 87 ? 1.957 3.900 13.094 1.00 84.44 87 ASP A N 1
ATOM 679 C CA . ASP A 1 87 ? 1.315 3.992 14.410 1.00 84.44 87 ASP A CA 1
ATOM 680 C C . ASP A 1 87 ? 1.385 5.410 14.995 1.00 84.44 87 ASP A C 1
ATOM 682 O O . ASP A 1 87 ? 0.419 5.883 15.587 1.00 84.44 87 ASP A O 1
ATOM 686 N N . VAL A 1 88 ? 2.514 6.103 14.807 1.00 86.06 88 VAL A N 1
ATOM 687 C CA . VAL A 1 88 ? 2.792 7.391 15.462 1.00 86.06 88 VAL A CA 1
ATOM 688 C C . VAL A 1 88 ? 1.869 8.486 14.939 1.00 86.06 88 VAL A C 1
ATOM 690 O O . VAL A 1 88 ? 1.312 9.253 15.721 1.00 86.06 88 VAL A O 1
ATOM 693 N N . ASN A 1 89 ? 1.683 8.536 13.621 1.00 86.25 89 ASN A N 1
ATOM 694 C CA . ASN A 1 89 ? 0.908 9.590 12.970 1.00 86.25 89 ASN A CA 1
ATOM 695 C C . ASN A 1 89 ? -0.509 9.145 12.581 1.00 86.25 89 ASN A C 1
ATOM 697 O O . ASN A 1 89 ? -1.260 9.940 12.024 1.00 86.25 89 ASN A O 1
ATOM 701 N N . SER A 1 90 ? -0.896 7.897 12.876 1.00 89.94 90 SER A N 1
ATOM 702 C CA . SER A 1 90 ? -2.183 7.314 12.461 1.00 89.94 90 SER A CA 1
ATOM 703 C C . SER A 1 90 ? -2.413 7.392 10.954 1.00 89.94 90 SER A C 1
ATOM 705 O O . SER A 1 90 ? -3.497 7.740 10.491 1.00 89.94 90 SER A O 1
ATOM 707 N N . GLN A 1 91 ? -1.379 7.078 10.180 1.00 91.50 91 GLN A N 1
ATOM 708 C CA . GLN A 1 91 ? -1.437 7.127 8.722 1.00 91.50 91 GLN A CA 1
ATOM 709 C C . GLN A 1 91 ? -1.260 5.734 8.151 1.00 91.50 91 GLN A C 1
ATOM 711 O O . GLN A 1 91 ? -0.567 4.897 8.725 1.00 91.50 91 GLN A O 1
ATOM 716 N N . VAL A 1 92 ? -1.832 5.492 6.981 1.00 93.00 92 VAL A N 1
ATOM 717 C CA . VAL A 1 92 ? -1.593 4.270 6.229 1.00 93.00 92 VAL A CA 1
ATOM 718 C C . VAL A 1 92 ? -1.123 4.608 4.823 1.00 93.00 92 VAL A C 1
ATOM 720 O O . VAL A 1 92 ? -1.753 5.369 4.087 1.00 93.00 92 VAL A O 1
ATOM 723 N N . LEU A 1 93 ? 0.020 4.037 4.461 1.00 92.06 93 LEU A N 1
ATOM 724 C CA . LEU A 1 93 ? 0.601 4.138 3.136 1.00 92.06 93 LEU A CA 1
ATOM 725 C C . LEU A 1 93 ? 0.177 2.921 2.323 1.00 92.06 93 LEU A C 1
ATOM 727 O O . LEU A 1 93 ? 0.394 1.783 2.734 1.00 92.06 93 LEU A O 1
ATOM 731 N N . LEU A 1 94 ? -0.421 3.167 1.165 1.00 92.62 94 LEU A N 1
ATOM 732 C CA . LEU A 1 94 ? -0.896 2.151 0.237 1.00 92.62 94 LEU A CA 1
ATOM 733 C C . LEU A 1 94 ? -0.092 2.240 -1.057 1.00 92.62 94 LEU A C 1
ATOM 735 O O . LEU A 1 94 ? 0.055 3.321 -1.628 1.00 92.62 94 LEU A O 1
ATOM 739 N N . GLY A 1 95 ? 0.392 1.105 -1.547 1.00 89.50 95 GLY A N 1
ATOM 740 C CA . GLY A 1 95 ? 0.993 0.970 -2.868 1.00 89.50 95 GLY A CA 1
ATOM 741 C C . GLY A 1 95 ? 0.105 0.134 -3.782 1.00 89.50 95 GLY A C 1
ATOM 742 O O . GLY A 1 95 ? -0.320 -0.956 -3.404 1.00 89.50 95 GLY A O 1
ATOM 743 N N . ILE A 1 96 ? -0.173 0.632 -4.989 1.00 86.56 96 ILE A N 1
ATOM 744 C CA . ILE A 1 96 ? -1.027 -0.039 -5.977 1.00 86.56 96 ILE A CA 1
ATOM 745 C C . ILE A 1 96 ? -0.245 -0.187 -7.284 1.00 86.56 96 ILE A C 1
ATOM 747 O O . ILE A 1 96 ? -0.178 0.745 -8.091 1.00 86.56 96 ILE A O 1
ATOM 751 N N . GLN A 1 97 ? 0.326 -1.373 -7.513 1.00 82.19 97 GLN A N 1
ATOM 752 C CA . GLN A 1 97 ? 1.250 -1.593 -8.627 1.00 82.19 97 GLN A CA 1
ATOM 753 C C . GLN A 1 97 ? 0.606 -1.410 -9.999 1.00 82.19 97 GLN A C 1
ATOM 755 O O . GLN A 1 97 ? 1.192 -0.757 -10.865 1.00 82.19 97 GLN A O 1
ATOM 760 N N . ILE A 1 98 ? -0.601 -1.947 -10.207 1.00 77.44 98 ILE A N 1
ATOM 761 C CA . ILE A 1 98 ? -1.262 -1.884 -11.517 1.00 77.44 98 ILE A CA 1
ATOM 762 C C . ILE A 1 98 ? -1.562 -0.445 -11.950 1.00 77.44 98 ILE A C 1
ATOM 764 O O . ILE A 1 98 ? -1.475 -0.122 -13.131 1.00 77.44 98 ILE A O 1
ATOM 768 N N . ALA A 1 99 ? -1.872 0.425 -10.986 1.00 78.56 99 ALA A N 1
ATOM 769 C CA . ALA A 1 99 ? -2.152 1.840 -11.206 1.00 78.56 99 ALA A CA 1
ATOM 770 C C . ALA A 1 99 ? -0.895 2.721 -11.102 1.00 78.56 99 ALA A C 1
ATOM 772 O O . ALA A 1 99 ? -0.972 3.930 -11.340 1.00 78.56 99 ALA A O 1
ATOM 773 N N . ASN A 1 100 ? 0.255 2.119 -10.775 1.00 79.94 100 ASN A N 1
ATOM 774 C CA . ASN A 1 100 ? 1.533 2.795 -10.598 1.00 79.94 100 ASN A CA 1
ATOM 775 C C . ASN A 1 100 ? 1.415 4.004 -9.653 1.00 79.94 100 ASN A C 1
ATOM 777 O O . ASN A 1 100 ? 1.803 5.130 -9.988 1.00 79.94 100 ASN A O 1
ATOM 781 N N . THR A 1 101 ? 0.759 3.783 -8.512 1.00 82.44 101 THR A N 1
ATOM 782 C CA . THR A 1 101 ? 0.362 4.860 -7.608 1.00 82.44 101 THR A CA 1
ATOM 783 C C . THR A 1 101 ? 0.556 4.501 -6.143 1.00 82.44 101 THR A C 1
ATOM 785 O O . THR A 1 101 ? 0.504 3.334 -5.746 1.00 82.44 101 THR A O 1
ATOM 788 N N . PHE A 1 102 ? 0.748 5.551 -5.351 1.00 86.25 102 PHE A N 1
ATOM 789 C CA . PHE A 1 102 ? 0.823 5.513 -3.901 1.00 86.25 102 PHE A CA 1
ATOM 790 C C . PHE A 1 102 ? -0.219 6.443 -3.319 1.00 86.25 102 PHE A C 1
ATOM 792 O O . PHE A 1 102 ? -0.442 7.531 -3.856 1.00 86.25 102 PHE A O 1
ATOM 799 N N . VAL A 1 103 ? -0.825 6.026 -2.216 1.00 89.44 103 VAL A N 1
ATOM 800 C CA . VAL A 1 103 ? -1.834 6.804 -1.504 1.00 89.44 103 VAL A CA 1
ATOM 801 C C . VAL A 1 103 ? -1.472 6.830 -0.032 1.00 89.44 103 VAL A C 1
ATOM 803 O O . VAL A 1 103 ? -1.205 5.785 0.553 1.00 89.44 103 VAL A O 1
ATOM 806 N N . LEU A 1 104 ? -1.474 8.021 0.557 1.00 91.06 104 LEU A N 1
ATOM 807 C CA . LEU A 1 104 ? -1.398 8.197 2.000 1.00 91.06 104 LEU A CA 1
ATOM 808 C C . LEU A 1 104 ? -2.799 8.550 2.501 1.00 91.06 104 LEU A C 1
ATOM 810 O O . LEU A 1 104 ? -3.376 9.547 2.058 1.00 91.06 104 LEU A O 1
ATOM 814 N N . LEU A 1 105 ? -3.346 7.719 3.384 1.00 92.38 105 LEU A N 1
ATOM 815 C CA . LEU A 1 105 ? -4.605 7.985 4.073 1.00 92.38 105 LEU A CA 1
ATOM 816 C C . LEU A 1 105 ? -4.308 8.298 5.535 1.00 92.38 105 LEU A C 1
ATOM 818 O O . LEU A 1 105 ? -3.634 7.514 6.204 1.00 92.38 105 LEU A O 1
ATOM 822 N N . ASP A 1 106 ? -4.859 9.394 6.041 1.00 92.31 106 ASP A N 1
ATOM 823 C CA . ASP A 1 106 ? -4.940 9.608 7.482 1.00 92.31 106 ASP A CA 1
ATOM 824 C C . ASP A 1 106 ? -6.112 8.796 8.054 1.00 92.31 106 ASP A C 1
ATOM 826 O O . ASP A 1 106 ? -7.127 8.571 7.385 1.00 92.31 106 ASP A O 1
ATOM 830 N N . ILE A 1 107 ? -5.978 8.346 9.299 1.00 93.00 107 ILE A N 1
ATOM 831 C CA . ILE A 1 107 ? -7.007 7.596 10.017 1.00 93.00 107 ILE A CA 1
ATOM 832 C C . ILE A 1 107 ? -7.415 8.392 11.249 1.00 93.00 107 ILE A C 1
ATOM 834 O O . ILE A 1 107 ? -6.602 8.690 12.124 1.00 93.00 107 ILE A O 1
ATOM 838 N N . ASP A 1 108 ? -8.708 8.681 11.354 1.00 92.31 108 ASP A N 1
ATOM 839 C CA . ASP A 1 108 ? -9.285 9.135 12.612 1.00 92.31 108 ASP A CA 1
ATOM 840 C C . ASP A 1 108 ? -9.472 7.915 13.517 1.00 92.31 108 ASP A C 1
ATOM 842 O O . ASP A 1 108 ? -10.402 7.124 13.339 1.00 92.31 108 ASP A O 1
ATOM 846 N N . GLN A 1 109 ? -8.575 7.749 14.490 1.00 87.56 109 GLN A N 1
ATOM 847 C CA . GLN A 1 109 ? -8.614 6.623 15.421 1.00 87.56 109 GLN A CA 1
ATOM 848 C C . GLN A 1 109 ? -9.857 6.624 16.323 1.00 87.56 109 GLN A C 1
ATOM 850 O O . GLN A 1 109 ? -10.332 5.554 16.710 1.00 87.56 109 GLN A O 1
ATOM 855 N N . ALA A 1 110 ? -10.408 7.798 16.653 1.00 89.31 110 ALA A N 1
ATOM 856 C CA . ALA A 1 110 ? -11.554 7.905 17.550 1.00 89.31 110 ALA A CA 1
ATOM 857 C C . ALA A 1 110 ? -12.835 7.432 16.856 1.00 89.31 110 ALA A C 1
ATOM 859 O O . ALA A 1 110 ? -13.603 6.650 17.424 1.00 89.31 110 ALA A O 1
ATOM 860 N N . SER A 1 111 ? -13.049 7.869 15.613 1.00 91.44 111 SER A N 1
ATOM 861 C CA . SER A 1 111 ? -14.193 7.423 14.811 1.00 91.44 111 SER A CA 1
ATOM 862 C C . SER A 1 111 ? -13.930 6.139 14.019 1.00 91.44 111 SER A C 1
ATOM 864 O O . SER A 1 111 ? -14.881 5.540 13.515 1.00 91.44 111 SER A O 1
ATOM 866 N N . LYS A 1 112 ? -12.672 5.677 13.975 1.00 92.31 112 LYS A N 1
ATOM 867 C CA . LYS A 1 112 ? -12.189 4.493 13.248 1.00 92.31 112 LYS A CA 1
ATOM 868 C C . LYS A 1 112 ? -12.520 4.563 11.760 1.00 92.31 112 LYS A C 1
ATOM 870 O O . LYS A 1 112 ? -13.087 3.618 11.201 1.00 92.31 112 LYS A O 1
ATOM 875 N N . LYS A 1 113 ? -12.184 5.696 11.145 1.00 94.31 113 LYS A N 1
ATOM 876 C CA . LYS A 1 113 ? -12.477 6.002 9.742 1.00 94.31 113 LYS A CA 1
ATOM 877 C C . LYS A 1 113 ? -11.235 6.407 8.977 1.00 94.31 113 LYS A C 1
ATOM 879 O O . LYS A 1 113 ? -10.339 7.046 9.529 1.00 94.31 113 LYS A O 1
ATOM 884 N N . PHE A 1 114 ? -11.226 6.079 7.693 1.00 93.50 114 PHE A N 1
ATOM 885 C CA . PHE A 1 114 ? -10.330 6.713 6.748 1.00 93.50 114 PHE A CA 1
ATOM 886 C C . PHE A 1 114 ? -10.767 8.162 6.558 1.00 93.50 114 PHE A C 1
ATOM 888 O O . PHE A 1 114 ? -11.945 8.474 6.373 1.00 93.50 114 PHE A O 1
ATOM 895 N N . LEU A 1 115 ? -9.798 9.062 6.582 1.00 90.62 115 LEU A N 1
ATOM 896 C CA . LEU A 1 115 ? -9.984 10.416 6.099 1.00 90.62 115 LEU A CA 1
ATOM 897 C C . LEU A 1 115 ? -9.752 10.440 4.587 1.00 90.62 115 LEU A C 1
ATOM 899 O O . LEU A 1 115 ? -9.234 9.486 3.994 1.00 90.62 115 LEU A O 1
ATOM 903 N N . LEU A 1 116 ? -10.179 11.527 3.939 1.00 79.56 116 LEU A N 1
ATOM 904 C CA . LEU A 1 116 ? -9.882 11.717 2.522 1.00 79.56 116 LEU A CA 1
ATOM 905 C C . LEU A 1 116 ? -8.372 11.577 2.303 1.00 79.56 116 LEU A C 1
ATOM 907 O O . LEU A 1 116 ? -7.609 12.053 3.144 1.00 79.56 116 LEU A O 1
ATOM 911 N N . PRO A 1 117 ? -7.944 10.943 1.195 1.00 76.75 117 PRO A N 1
ATOM 912 C CA . PRO A 1 117 ? -6.534 10.747 0.924 1.00 76.75 117 PRO A CA 1
ATOM 913 C C . PRO A 1 117 ? -5.822 12.083 0.977 1.00 76.75 117 PRO A C 1
ATOM 915 O O . PRO A 1 117 ? -6.085 12.975 0.166 1.00 76.75 117 PRO A O 1
ATOM 918 N N . SER A 1 118 ? -4.920 12.194 1.942 1.00 69.31 118 SER A N 1
ATOM 919 C CA . SER A 1 118 ? -4.164 13.408 2.187 1.00 69.31 118 SER A CA 1
ATOM 920 C C . SER A 1 118 ? -3.316 13.692 0.963 1.00 69.31 118 SER A C 1
ATOM 922 O O . SER A 1 118 ? -3.210 14.852 0.569 1.00 69.31 118 SER A O 1
ATOM 924 N N . GLN A 1 119 ? -2.792 12.632 0.316 1.00 69.19 119 GLN A N 1
ATOM 925 C CA . GLN A 1 119 ? -2.066 12.700 -0.952 1.00 69.19 119 GLN A CA 1
ATOM 926 C C . GLN A 1 119 ? -2.108 11.433 -1.799 1.00 69.19 119 GLN A C 1
ATOM 928 O O . GLN A 1 119 ? -2.251 10.316 -1.301 1.00 69.19 119 GLN A O 1
ATOM 933 N N . SER A 1 120 ? -1.860 11.622 -3.097 1.00 74.69 120 SER A N 1
ATOM 934 C CA . SER A 1 120 ? -1.521 10.538 -4.013 1.00 74.69 120 SER A CA 1
ATOM 935 C C . SER A 1 120 ? -0.424 10.955 -4.989 1.00 74.69 120 SER A C 1
ATOM 937 O O . SER A 1 120 ? -0.393 12.094 -5.457 1.00 74.69 120 SER A O 1
ATOM 939 N N . LEU A 1 121 ? 0.465 10.021 -5.319 1.00 72.75 121 LEU A N 1
ATOM 940 C CA . LEU A 1 121 ? 1.402 10.160 -6.430 1.00 72.75 121 LEU A CA 1
ATOM 941 C C . LEU A 1 121 ? 0.981 9.179 -7.519 1.00 72.75 121 LEU A C 1
ATOM 943 O O . LEU A 1 121 ? 0.970 7.971 -7.295 1.00 72.75 121 LEU A O 1
ATOM 947 N N . SER A 1 122 ? 0.631 9.690 -8.696 1.00 65.88 122 SER A N 1
ATOM 948 C CA . SER A 1 122 ? 0.432 8.876 -9.897 1.00 65.88 122 SER A CA 1
ATOM 949 C C . SER A 1 122 ? 1.663 9.039 -10.773 1.00 65.88 122 SER A C 1
ATOM 951 O O . SER A 1 122 ? 1.814 10.070 -11.430 1.00 65.88 122 SER A O 1
ATOM 953 N N . ASN A 1 123 ? 2.569 8.061 -10.773 1.00 59.91 123 ASN A N 1
ATOM 954 C CA . ASN A 1 123 ? 3.709 8.136 -11.677 1.00 59.91 123 ASN A CA 1
ATOM 955 C C . ASN A 1 123 ? 3.224 7.792 -13.093 1.00 59.91 123 ASN A C 1
ATOM 957 O O . ASN A 1 123 ? 2.515 6.804 -13.304 1.00 59.91 123 ASN A O 1
ATOM 961 N N . GLY A 1 124 ? 3.580 8.628 -14.074 1.00 53.31 124 GLY A N 1
ATOM 962 C CA . GLY A 1 124 ? 3.289 8.374 -15.489 1.00 53.31 124 GLY A CA 1
ATOM 963 C C . GLY A 1 124 ? 3.822 7.012 -15.964 1.00 53.31 124 GLY A C 1
ATOM 964 O O . GLY A 1 124 ? 4.607 6.401 -15.254 1.00 53.31 124 GLY A O 1
ATOM 965 N N . LYS A 1 125 ? 3.376 6.590 -17.163 1.00 46.62 125 LYS A N 1
ATOM 966 C CA . LYS A 1 125 ? 3.526 5.341 -17.974 1.00 46.62 125 LYS A CA 1
ATOM 967 C C . LYS A 1 125 ? 4.495 4.180 -17.611 1.00 46.62 125 LYS A C 1
ATOM 969 O O . LYS A 1 125 ? 4.478 3.181 -18.325 1.00 46.62 125 LYS A O 1
ATOM 974 N N . ALA A 1 126 ? 5.347 4.258 -16.600 1.00 48.81 126 ALA A N 1
ATOM 975 C CA . ALA A 1 126 ? 6.115 3.129 -16.091 1.00 48.81 126 ALA A CA 1
ATOM 976 C C . ALA A 1 126 ? 5.222 2.192 -15.257 1.00 48.81 126 ALA A C 1
ATOM 978 O O . ALA A 1 126 ? 4.223 2.616 -14.688 1.00 48.81 126 ALA A O 1
ATOM 979 N N . ILE A 1 127 ? 5.585 0.913 -15.195 1.00 52.66 127 ILE A N 1
ATOM 980 C CA . ILE A 1 127 ? 4.905 -0.126 -14.415 1.00 52.66 127 ILE A CA 1
ATOM 981 C C . ILE A 1 127 ? 5.892 -0.612 -13.352 1.00 52.66 127 ILE A C 1
ATOM 983 O O . ILE A 1 127 ? 7.037 -0.918 -13.694 1.00 52.66 127 ILE A O 1
ATOM 987 N N . GLY A 1 128 ? 5.446 -0.724 -12.094 1.00 56.66 128 GLY A N 1
ATOM 988 C CA . GLY A 1 128 ? 6.222 -1.360 -11.019 1.00 56.66 128 GLY A CA 1
ATOM 989 C C . GLY A 1 128 ? 6.348 -0.593 -9.710 1.00 56.66 128 GLY A C 1
ATOM 990 O O . GLY A 1 128 ? 7.007 -1.072 -8.789 1.00 56.66 128 GLY A O 1
ATOM 991 N N . THR A 1 129 ? 5.721 0.572 -9.587 1.00 66.69 129 THR A N 1
ATOM 992 C CA . THR A 1 129 ? 5.706 1.332 -8.332 1.00 66.69 129 THR A CA 1
ATOM 993 C C . THR A 1 129 ? 4.440 0.975 -7.546 1.00 66.69 129 THR A C 1
ATOM 995 O O . THR A 1 129 ? 3.353 1.000 -8.113 1.00 66.69 129 THR A O 1
ATOM 998 N N . GLY A 1 130 ? 4.569 0.541 -6.284 1.00 65.06 130 GLY A N 1
ATOM 999 C CA . GLY A 1 130 ? 3.417 0.129 -5.454 1.00 65.06 130 GLY A CA 1
ATOM 1000 C C . GLY A 1 130 ? 3.484 -1.284 -4.871 1.00 65.06 130 GLY A C 1
ATOM 1001 O O . GLY A 1 130 ? 2.666 -1.621 -4.019 1.00 65.06 130 GLY A O 1
ATOM 1002 N N . LYS A 1 131 ? 4.463 -2.102 -5.279 1.00 73.94 131 LYS A N 1
ATOM 1003 C CA . LYS A 1 131 ? 4.611 -3.479 -4.777 1.00 73.94 131 LYS A CA 1
ATOM 1004 C C . LYS A 1 131 ? 4.974 -3.543 -3.296 1.00 73.94 131 LYS A C 1
ATOM 1006 O O . LYS A 1 131 ? 4.579 -4.470 -2.596 1.00 73.94 131 LYS A O 1
ATOM 1011 N N . THR A 1 132 ? 5.780 -2.598 -2.829 1.00 81.31 132 THR A N 1
ATOM 1012 C CA . THR A 1 132 ? 6.237 -2.574 -1.442 1.00 81.31 132 THR A CA 1
ATOM 1013 C C . THR A 1 132 ? 6.376 -1.136 -0.987 1.00 81.31 132 THR A C 1
ATOM 1015 O O . THR A 1 132 ? 7.077 -0.337 -1.610 1.00 81.31 132 THR A O 1
ATOM 1018 N N . VAL A 1 133 ? 5.704 -0.832 0.113 1.00 86.62 133 VAL A N 1
ATOM 1019 C CA . VAL A 1 133 ? 5.775 0.433 0.832 1.00 86.62 133 VAL A CA 1
ATOM 1020 C C . VAL A 1 133 ? 6.041 0.128 2.299 1.00 86.62 133 VAL A C 1
ATOM 1022 O O . VAL A 1 133 ? 5.689 -0.947 2.783 1.00 86.62 133 VAL A O 1
ATOM 1025 N N . GLY A 1 134 ? 6.674 1.056 2.999 1.00 87.12 134 GLY A N 1
ATOM 1026 C CA . GLY A 1 134 ? 6.992 0.901 4.409 1.00 87.12 134 GLY A CA 1
ATOM 1027 C C . GLY A 1 134 ? 7.367 2.223 5.051 1.00 87.12 134 GLY A C 1
ATOM 1028 O O . GLY A 1 134 ? 7.588 3.220 4.365 1.00 87.12 134 GLY A O 1
ATOM 1029 N N . TRP A 1 135 ? 7.489 2.209 6.371 1.00 84.56 135 TRP A N 1
ATOM 1030 C CA . TRP A 1 135 ? 7.970 3.341 7.153 1.00 84.56 135 TRP A CA 1
ATOM 1031 C C . TRP A 1 135 ? 9.333 3.009 7.748 1.00 84.56 135 TRP A C 1
ATOM 1033 O O . TRP A 1 135 ? 9.526 1.947 8.335 1.00 84.56 135 TRP A O 1
ATOM 1043 N N . LEU A 1 136 ? 10.292 3.918 7.585 1.00 82.81 136 LEU A N 1
ATOM 1044 C CA . LEU A 1 136 ? 11.559 3.856 8.313 1.00 82.81 136 LEU A CA 1
ATOM 1045 C C . LEU A 1 136 ? 11.383 4.391 9.739 1.00 82.81 136 LEU A C 1
ATOM 1047 O O . LEU A 1 136 ? 11.998 3.892 10.677 1.00 82.81 136 LEU A O 1
ATOM 1051 N N . ASN A 1 137 ? 10.570 5.436 9.881 1.00 83.75 137 ASN A N 1
ATOM 1052 C CA . ASN A 1 137 ? 10.172 6.058 11.140 1.00 83.75 137 ASN A CA 1
ATOM 1053 C C . ASN A 1 137 ? 8.848 6.819 10.929 1.00 83.75 137 ASN A C 1
ATOM 1055 O O . ASN A 1 137 ? 8.226 6.677 9.877 1.00 83.75 137 ASN A O 1
ATOM 1059 N N . SER A 1 138 ? 8.431 7.633 11.905 1.00 85.00 138 SER A N 1
ATOM 1060 C CA . SER A 1 138 ? 7.175 8.393 11.840 1.00 85.00 138 SER A CA 1
ATOM 1061 C C . SER A 1 138 ? 7.078 9.331 10.637 1.00 85.00 138 SER A C 1
ATOM 1063 O O . SER A 1 138 ? 5.980 9.578 10.155 1.00 85.00 138 SER A O 1
ATOM 1065 N N . ASP A 1 139 ? 8.196 9.840 10.127 1.00 84.88 139 ASP A N 1
ATOM 1066 C CA . ASP A 1 139 ? 8.185 10.899 9.11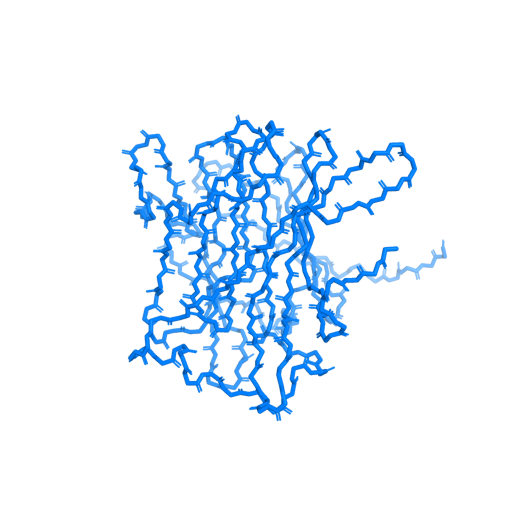7 1.00 84.88 139 ASP A CA 1
ATOM 1067 C C . ASP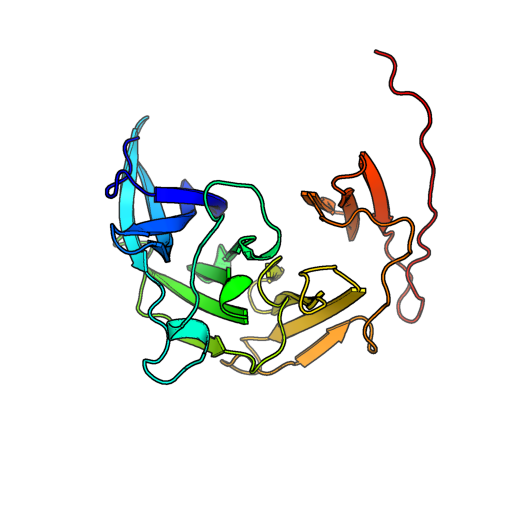 A 1 139 ? 8.697 10.411 7.763 1.00 84.88 139 ASP A C 1
ATOM 1069 O O . ASP A 1 139 ? 8.419 11.025 6.734 1.00 84.88 139 ASP A O 1
ATOM 1073 N N . VAL A 1 140 ? 9.463 9.319 7.746 1.00 84.19 140 VAL A N 1
ATOM 1074 C CA . VAL A 1 140 ? 10.162 8.834 6.559 1.00 84.19 140 VAL A CA 1
ATOM 1075 C C . VAL A 1 140 ? 9.506 7.569 6.024 1.00 84.19 140 VAL A C 1
ATOM 1077 O O . VAL A 1 140 ? 9.643 6.490 6.603 1.00 84.19 140 VAL A O 1
ATOM 1080 N N . ALA A 1 141 ? 8.862 7.696 4.868 1.00 87.00 141 ALA A N 1
ATOM 1081 C CA . ALA A 1 141 ? 8.350 6.577 4.092 1.00 87.00 141 ALA A CA 1
ATOM 1082 C C . ALA A 1 141 ? 9.413 6.043 3.121 1.00 87.00 141 ALA A C 1
ATOM 1084 O O . ALA A 1 141 ? 10.192 6.797 2.532 1.00 87.00 141 ALA A O 1
ATOM 1085 N N . LEU A 1 142 ? 9.406 4.728 2.930 1.00 84.81 142 LEU A N 1
ATOM 1086 C CA . LEU A 1 142 ? 10.232 3.984 1.992 1.00 84.81 142 LEU A CA 1
ATOM 1087 C C . LEU A 1 142 ? 9.332 3.315 0.963 1.00 84.81 142 LEU A C 1
ATOM 1089 O O . LEU A 1 142 ? 8.368 2.630 1.304 1.00 84.81 142 LEU A O 1
ATOM 1093 N N . ILE A 1 143 ? 9.669 3.483 -0.306 1.00 84.00 143 ILE A N 1
ATOM 1094 C CA . ILE A 1 143 ? 8.879 2.952 -1.404 1.00 84.00 143 ILE A CA 1
ATOM 1095 C C . ILE A 1 143 ? 9.794 2.217 -2.369 1.00 84.00 143 ILE A C 1
ATOM 1097 O O . ILE A 1 143 ? 10.690 2.818 -2.962 1.00 84.00 143 ILE A O 1
ATOM 1101 N N . LEU A 1 144 ? 9.537 0.925 -2.568 1.00 79.44 144 LEU A N 1
ATOM 1102 C CA . LEU A 1 144 ? 10.209 0.148 -3.599 1.00 79.44 144 LEU A CA 1
ATOM 1103 C C . LEU A 1 144 ? 9.606 0.482 -4.969 1.00 79.44 144 LEU A C 1
ATOM 1105 O O . LEU A 1 144 ? 8.419 0.272 -5.236 1.00 79.44 144 LEU A O 1
ATOM 1109 N N . VAL A 1 145 ? 10.459 0.992 -5.845 1.00 78.75 145 VAL A N 1
ATOM 1110 C CA . VAL A 1 145 ? 10.176 1.331 -7.233 1.00 78.75 145 VAL A CA 1
ATOM 1111 C C . VAL A 1 145 ? 10.837 0.286 -8.117 1.00 78.75 145 VAL A C 1
ATOM 1113 O O . VAL A 1 145 ? 12.055 0.285 -8.312 1.00 78.75 145 VAL A O 1
ATOM 1116 N N . ASN A 1 146 ? 10.013 -0.606 -8.656 1.00 75.81 146 ASN A N 1
ATOM 1117 C CA . ASN A 1 146 ? 10.449 -1.613 -9.608 1.00 75.81 146 ASN A CA 1
ATOM 1118 C C . ASN A 1 146 ? 10.237 -1.116 -11.038 1.00 75.81 146 ASN A C 1
ATOM 1120 O O . ASN A 1 146 ? 9.325 -0.333 -11.312 1.00 75.81 146 ASN A O 1
ATOM 1124 N N . THR A 1 147 ? 11.043 -1.626 -11.961 1.00 75.25 147 THR A N 1
ATOM 1125 C CA . THR A 1 147 ? 10.769 -1.544 -13.395 1.00 75.25 147 THR A CA 1
ATOM 1126 C C . THR A 1 147 ? 10.381 -2.917 -13.902 1.00 75.25 147 THR A C 1
ATOM 1128 O O . THR A 1 147 ? 11.067 -3.909 -13.646 1.00 75.25 147 THR A O 1
ATOM 1131 N N . TYR A 1 148 ? 9.276 -2.950 -14.638 1.00 73.50 148 TYR A N 1
ATOM 1132 C CA . TYR A 1 148 ? 8.815 -4.126 -15.354 1.00 73.50 148 TYR A CA 1
ATOM 1133 C C . TYR A 1 148 ? 8.831 -3.886 -16.861 1.00 73.50 148 TYR A C 1
ATOM 1135 O O . TYR A 1 148 ? 8.599 -2.773 -17.337 1.00 73.50 148 TYR A O 1
ATOM 1143 N N . SER A 1 149 ? 9.053 -4.956 -17.621 1.00 69.31 149 SER A N 1
ATOM 1144 C CA . SER A 1 149 ? 8.765 -4.968 -19.054 1.00 69.31 149 SER A CA 1
ATOM 1145 C C . SER A 1 149 ? 7.252 -4.903 -19.319 1.00 69.31 149 SER A C 1
ATOM 1147 O O . SER A 1 149 ? 6.437 -5.108 -18.419 1.00 69.31 149 SER A O 1
ATOM 1149 N N . LEU A 1 150 ? 6.856 -4.693 -20.580 1.00 67.81 150 LEU A N 1
ATOM 1150 C CA . LEU A 1 150 ? 5.444 -4.758 -20.998 1.00 67.81 150 LEU A CA 1
ATOM 1151 C C . LEU A 1 150 ? 4.804 -6.140 -20.762 1.00 67.81 150 LEU A C 1
ATOM 1153 O O . LEU A 1 150 ? 3.586 -6.242 -20.668 1.00 67.81 150 LEU A O 1
ATOM 1157 N N . ASN A 1 151 ? 5.627 -7.182 -20.614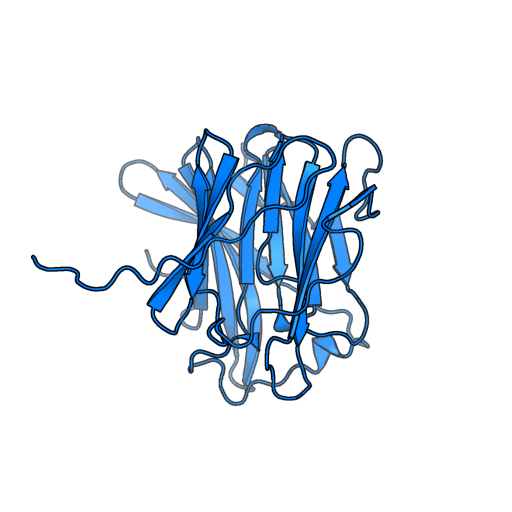 1.00 68.38 151 ASN A N 1
ATOM 1158 C CA . ASN A 1 151 ? 5.197 -8.536 -20.261 1.00 68.38 151 ASN A CA 1
ATOM 1159 C C . ASN A 1 151 ? 5.265 -8.796 -18.744 1.00 68.38 151 ASN A C 1
ATOM 1161 O O . ASN A 1 151 ? 5.250 -9.947 -18.322 1.00 68.38 151 ASN A O 1
ATOM 1165 N N . TYR A 1 152 ? 5.379 -7.745 -17.923 1.00 67.44 152 TYR A N 1
ATOM 1166 C CA . TYR A 1 152 ? 5.477 -7.823 -16.463 1.00 67.44 152 TYR A CA 1
ATOM 1167 C C . TYR A 1 152 ? 6.643 -8.681 -15.949 1.00 67.44 152 TYR A C 1
ATOM 1169 O O . TYR A 1 152 ? 6.550 -9.313 -14.899 1.00 67.44 152 TYR A O 1
ATOM 1177 N N . ILE A 1 153 ? 7.782 -8.641 -16.645 1.00 73.25 153 ILE A N 1
ATOM 1178 C CA . ILE A 1 153 ? 9.038 -9.229 -16.158 1.00 73.25 153 ILE A CA 1
ATOM 1179 C C . ILE A 1 153 ? 9.794 -8.162 -15.370 1.00 73.25 153 ILE A C 1
ATOM 1181 O O . ILE A 1 153 ? 10.094 -7.101 -15.921 1.00 73.25 153 ILE A O 1
ATOM 1185 N N . TRP A 1 154 ? 10.076 -8.433 -14.096 1.00 74.56 154 TRP A N 1
ATOM 1186 C CA . TRP A 1 154 ? 10.819 -7.534 -13.213 1.00 74.56 154 TRP A CA 1
ATOM 1187 C C . TRP A 1 154 ? 12.284 -7.463 -13.654 1.00 74.56 154 TRP A C 1
ATOM 1189 O O . TRP A 1 154 ? 12.933 -8.497 -13.789 1.00 74.56 154 TRP A O 1
ATOM 1199 N N . SER A 1 155 ? 12.802 -6.260 -13.909 1.00 73.38 155 SER A N 1
ATOM 1200 C CA . SER A 1 155 ? 14.175 -6.075 -14.400 1.00 73.38 155 SER A CA 1
ATOM 1201 C C . SER A 1 155 ? 15.094 -5.390 -13.399 1.00 73.38 155 SER A C 1
ATOM 1203 O O . SER A 1 155 ? 16.297 -5.648 -13.386 1.00 73.38 155 SER A O 1
ATOM 1205 N N . SER A 1 156 ? 14.557 -4.470 -12.601 1.00 74.06 156 SER A N 1
ATOM 1206 C CA . SER A 1 156 ? 15.371 -3.612 -11.746 1.00 74.06 156 SER A CA 1
ATOM 1207 C C . SER A 1 156 ? 14.564 -2.942 -10.642 1.00 74.06 156 SER A C 1
ATOM 1209 O O . SER A 1 156 ? 13.337 -2.831 -10.730 1.00 74.06 156 SER A O 1
ATOM 1211 N N . SER A 1 157 ? 15.272 -2.466 -9.616 1.00 75.88 157 SER A N 1
ATOM 1212 C CA . SER A 1 157 ? 14.679 -1.927 -8.388 1.00 75.88 157 SER A CA 1
ATOM 1213 C C . SER A 1 157 ? 15.483 -0.772 -7.806 1.00 75.88 157 SER A C 1
ATOM 1215 O O . SER A 1 157 ? 16.709 -0.720 -7.922 1.00 75.88 157 SER A O 1
ATOM 1217 N N . GLN A 1 158 ? 14.782 0.143 -7.148 1.00 74.44 158 GLN A N 1
ATOM 1218 C CA . GLN A 1 158 ? 15.347 1.200 -6.310 1.00 74.44 158 GLN A CA 1
ATOM 1219 C C . GLN A 1 158 ? 14.351 1.578 -5.215 1.00 74.44 158 GLN A C 1
ATOM 1221 O O . GLN A 1 158 ? 13.152 1.368 -5.367 1.00 74.44 158 GLN A O 1
ATOM 1226 N N . ILE A 1 159 ? 14.834 2.146 -4.119 1.00 78.50 159 ILE A N 1
ATOM 1227 C CA . ILE A 1 159 ? 14.015 2.623 -3.008 1.00 78.50 159 ILE A CA 1
ATOM 1228 C C . ILE A 1 159 ? 13.994 4.144 -3.056 1.00 78.50 159 ILE A C 1
ATOM 1230 O O . ILE A 1 159 ? 15.042 4.789 -3.015 1.00 78.50 159 ILE A O 1
ATOM 1234 N N . PHE A 1 160 ? 12.802 4.719 -3.137 1.00 83.19 160 PHE A N 1
ATOM 1235 C CA . PHE A 1 160 ? 12.596 6.151 -2.963 1.00 83.19 160 PHE A CA 1
ATOM 1236 C C . PHE A 1 160 ? 12.227 6.423 -1.514 1.00 83.19 160 PHE A C 1
ATOM 1238 O O . PHE A 1 160 ? 11.395 5.721 -0.936 1.00 83.19 160 PHE A O 1
ATOM 1245 N N . THR A 1 161 ? 12.856 7.439 -0.934 1.00 83.06 161 THR A N 1
ATOM 1246 C CA . THR A 1 161 ? 12.523 7.917 0.403 1.00 83.06 161 THR A CA 1
ATOM 1247 C C . THR A 1 161 ? 11.772 9.236 0.310 1.00 83.06 161 THR A C 1
ATOM 1249 O O . THR A 1 161 ? 12.086 10.106 -0.509 1.00 83.06 161 THR A O 1
ATOM 1252 N N . TYR A 1 162 ? 10.776 9.377 1.170 1.00 84.69 162 TYR A N 1
ATOM 1253 C CA . TYR A 1 162 ? 9.940 10.563 1.284 1.00 84.69 162 TYR A CA 1
ATOM 1254 C C . TYR A 1 162 ? 9.932 10.976 2.745 1.00 84.69 162 TYR A C 1
ATOM 1256 O O . TYR A 1 162 ? 9.766 10.113 3.600 1.00 84.69 162 TYR A O 1
ATOM 1264 N N . ASN A 1 163 ? 10.130 12.262 3.034 1.00 84.81 163 ASN A N 1
ATOM 1265 C CA . ASN A 1 163 ? 10.129 12.764 4.405 1.00 84.81 163 ASN A CA 1
ATOM 1266 C C . ASN A 1 163 ? 9.037 13.817 4.598 1.00 84.81 163 ASN A C 1
ATOM 1268 O O . ASN A 1 163 ? 9.158 14.941 4.105 1.00 84.81 163 ASN A O 1
ATOM 1272 N N . TRP A 1 164 ? 8.016 13.447 5.366 1.00 81.12 164 TRP A N 1
ATOM 1273 C CA . TRP A 1 164 ? 6.834 14.254 5.626 1.00 81.12 164 TRP A CA 1
ATOM 1274 C C . TRP A 1 164 ? 7.098 15.482 6.492 1.00 81.12 164 TRP A C 1
ATOM 1276 O O . TRP A 1 164 ? 6.431 16.502 6.331 1.00 81.12 164 TRP A O 1
ATOM 1286 N N . SER A 1 165 ? 8.100 15.425 7.376 1.00 77.44 165 SER A N 1
ATOM 1287 C CA . SER A 1 165 ? 8.462 16.575 8.213 1.00 77.44 165 SER A CA 1
ATOM 1288 C C . SER A 1 165 ? 9.176 17.674 7.424 1.00 77.44 165 SER A C 1
ATOM 1290 O O . SER A 1 165 ? 9.136 18.840 7.810 1.00 77.44 165 SER A O 1
ATOM 1292 N N . VAL A 1 166 ? 9.801 17.322 6.296 1.00 73.62 166 VAL A N 1
ATOM 1293 C CA . VAL A 1 166 ? 10.494 18.269 5.409 1.00 73.62 166 VAL A CA 1
ATOM 1294 C C . VAL A 1 166 ? 9.550 18.806 4.348 1.00 73.62 166 VAL A C 1
ATOM 1296 O O . VAL A 1 166 ? 9.516 20.004 4.070 1.00 73.62 166 VAL A O 1
ATOM 1299 N N . ASN A 1 167 ? 8.804 17.903 3.724 1.00 68.50 167 ASN A N 1
ATOM 1300 C CA . ASN A 1 167 ? 7.852 18.237 2.697 1.00 68.50 167 ASN A CA 1
ATOM 1301 C C . ASN A 1 167 ? 6.609 17.407 2.971 1.00 68.50 167 ASN A C 1
ATOM 1303 O O . ASN A 1 167 ? 6.650 16.184 2.865 1.00 68.50 167 ASN A O 1
ATOM 1307 N N . ASN A 1 168 ? 5.507 18.082 3.290 1.00 75.50 168 ASN A N 1
ATOM 1308 C CA . ASN A 1 168 ? 4.174 17.492 3.322 1.00 75.50 168 ASN A CA 1
ATOM 1309 C C . ASN A 1 168 ? 3.767 17.187 1.872 1.00 75.50 168 ASN A C 1
ATOM 1311 O O . ASN A 1 168 ? 2.799 17.753 1.374 1.00 75.50 168 ASN A O 1
ATOM 1315 N N . SER A 1 169 ? 4.592 16.433 1.138 1.00 80.00 169 SER A N 1
ATOM 1316 C CA . SER A 1 169 ? 4.317 15.891 -0.176 1.00 80.00 169 SER A CA 1
ATOM 1317 C C . SER A 1 169 ? 5.136 14.647 -0.516 1.00 80.00 169 SER A C 1
ATOM 1319 O O . SER A 1 169 ? 6.181 14.393 0.079 1.00 80.00 169 SER A O 1
ATOM 1321 N N . PHE A 1 170 ? 4.703 13.885 -1.526 1.00 78.12 170 PHE A N 1
ATOM 1322 C CA . PHE A 1 170 ? 5.515 12.833 -2.157 1.00 78.12 170 PHE A CA 1
ATOM 1323 C C . PHE A 1 170 ? 6.686 13.405 -2.990 1.00 78.12 170 PHE A C 1
ATOM 1325 O O . PHE A 1 170 ? 6.919 13.003 -4.132 1.00 78.12 170 PHE A O 1
ATOM 1332 N N . ALA A 1 171 ? 7.445 14.348 -2.432 1.00 82.94 171 ALA A N 1
ATOM 1333 C CA . ALA A 1 171 ? 8.713 14.798 -2.986 1.00 82.94 171 ALA A CA 1
ATOM 1334 C C . ALA A 1 171 ? 9.836 13.857 -2.536 1.00 82.94 171 ALA A C 1
ATOM 1336 O O . ALA A 1 171 ? 10.028 13.625 -1.343 1.00 82.94 171 ALA A O 1
ATOM 1337 N N . ILE A 1 172 ? 10.577 13.316 -3.502 1.00 81.25 172 ILE A N 1
ATOM 1338 C CA . ILE A 1 172 ? 11.674 12.382 -3.235 1.00 81.25 172 ILE A CA 1
ATOM 1339 C C . ILE A 1 172 ? 12.793 13.131 -2.505 1.00 81.25 172 ILE A C 1
ATOM 1341 O O . ILE A 1 172 ? 13.306 14.129 -3.011 1.00 81.25 172 ILE A O 1
ATOM 1345 N N . VAL A 1 173 ? 13.186 12.631 -1.335 1.00 81.25 173 VAL A N 1
ATOM 1346 C CA . VAL A 1 173 ? 14.272 13.201 -0.523 1.00 81.25 173 VAL A CA 1
ATOM 1347 C C . VAL A 1 173 ? 15.585 12.476 -0.788 1.00 81.25 173 VAL A C 1
ATOM 1349 O O . VAL A 1 173 ? 16.640 13.104 -0.860 1.00 81.25 173 VAL A O 1
ATOM 1352 N N . SER A 1 174 ? 15.539 11.158 -0.979 1.00 79.19 174 SER A N 1
ATOM 1353 C CA . SER A 1 174 ? 16.694 10.379 -1.418 1.00 79.19 174 SER A CA 1
ATOM 1354 C C . SER A 1 174 ? 16.290 9.138 -2.211 1.00 79.19 174 SER A C 1
ATOM 1356 O O . SER A 1 174 ? 15.145 8.685 -2.166 1.00 79.19 174 SER A O 1
ATOM 1358 N N . ILE A 1 175 ? 17.254 8.598 -2.956 1.00 72.56 175 ILE A N 1
ATOM 1359 C CA . ILE A 1 175 ? 17.106 7.392 -3.772 1.00 72.56 175 ILE A CA 1
ATOM 1360 C C . ILE A 1 175 ? 18.214 6.421 -3.374 1.00 72.56 175 ILE A C 1
ATOM 1362 O O . ILE A 1 175 ? 19.389 6.799 -3.353 1.00 72.56 175 ILE A O 1
ATOM 1366 N N . ILE A 1 176 ? 17.842 5.186 -3.039 1.00 66.38 176 ILE A N 1
ATOM 1367 C CA . ILE A 1 176 ? 18.769 4.154 -2.578 1.00 66.38 176 ILE A CA 1
ATOM 1368 C C . ILE A 1 176 ? 18.532 2.848 -3.348 1.00 66.38 176 ILE A C 1
ATOM 1370 O O . ILE A 1 176 ? 17.445 2.280 -3.267 1.00 66.38 176 ILE A O 1
ATOM 1374 N N . PRO A 1 177 ? 19.548 2.310 -4.032 1.00 58.28 177 PRO A N 1
ATOM 1375 C CA . PRO A 1 177 ? 20.815 2.969 -4.358 1.00 58.28 177 PRO A CA 1
ATOM 1376 C C . PRO A 1 177 ? 20.606 4.104 -5.374 1.00 58.28 177 PRO A C 1
ATOM 1378 O O . PRO A 1 177 ? 19.582 4.166 -6.043 1.00 58.28 177 PRO A O 1
ATOM 1381 N N . ASN A 1 178 ? 21.590 4.998 -5.502 1.00 63.62 178 ASN A N 1
ATOM 1382 C CA . ASN A 1 178 ? 21.548 6.200 -6.358 1.00 63.62 178 ASN A CA 1
ATOM 1383 C C . ASN A 1 178 ? 21.352 5.931 -7.868 1.00 63.62 178 ASN A C 1
ATOM 1385 O O . ASN A 1 178 ? 21.188 6.866 -8.649 1.00 63.62 178 ASN A O 1
ATOM 1389 N N . SER A 1 179 ? 21.396 4.666 -8.274 1.00 64.31 179 SER A N 1
ATOM 1390 C CA . SER A 1 179 ? 21.070 4.177 -9.605 1.00 64.31 179 SER A CA 1
ATOM 1391 C C . SER A 1 179 ? 20.279 2.883 -9.471 1.00 64.31 179 SER A C 1
ATOM 1393 O O . SER A 1 179 ? 20.565 2.062 -8.597 1.00 64.31 179 SER A O 1
ATOM 1395 N N . GLN A 1 180 ? 19.286 2.692 -10.333 1.00 69.31 180 GLN A N 1
ATOM 1396 C CA . GLN A 1 180 ? 18.442 1.507 -10.285 1.00 69.31 180 GLN A CA 1
ATOM 1397 C C . GLN A 1 180 ? 19.275 0.239 -10.511 1.00 69.31 180 GLN A C 1
ATOM 1399 O O . GLN A 1 180 ? 19.995 0.138 -11.505 1.00 69.31 180 GLN A O 1
ATOM 1404 N N . GLN A 1 181 ? 19.188 -0.726 -9.595 1.00 65.44 181 GLN A N 1
ATOM 1405 C CA . GLN A 1 181 ? 19.964 -1.961 -9.706 1.00 65.44 181 GLN A CA 1
ATOM 1406 C C . GLN A 1 181 ? 19.215 -2.955 -10.565 1.00 65.44 181 GLN A C 1
ATOM 1408 O O . GLN A 1 181 ? 18.038 -3.222 -10.312 1.00 65.44 181 GLN A O 1
ATOM 1413 N N . LEU A 1 182 ? 19.907 -3.519 -11.552 1.00 65.94 182 LEU A N 1
ATOM 1414 C CA . LEU A 1 182 ? 19.426 -4.708 -12.240 1.00 65.94 182 LEU A CA 1
ATOM 1415 C C . LEU A 1 182 ? 19.319 -5.846 -11.230 1.00 65.94 182 LEU A C 1
ATOM 1417 O O . LEU A 1 182 ? 20.197 -6.029 -10.385 1.00 65.94 182 LEU A O 1
ATOM 1421 N N . LEU A 1 183 ? 18.241 -6.610 -11.324 1.00 63.28 183 LEU A N 1
ATOM 1422 C CA . LEU A 1 183 ? 18.136 -7.833 -10.547 1.00 63.28 183 LEU A CA 1
ATOM 1423 C C . LEU A 1 183 ? 19.161 -8.833 -11.052 1.00 63.28 183 LEU A C 1
ATOM 1425 O O . LEU A 1 183 ? 19.407 -8.936 -12.257 1.00 63.28 183 LEU A O 1
ATOM 1429 N N . SER A 1 184 ? 19.720 -9.601 -10.120 1.00 61.75 184 SER A N 1
ATOM 1430 C CA . SER A 1 184 ? 20.455 -10.798 -10.500 1.00 61.75 184 SER A CA 1
ATOM 1431 C C . SER A 1 184 ? 19.538 -11.683 -11.357 1.00 61.75 184 SER A C 1
ATOM 1433 O O . SER A 1 184 ? 18.375 -11.859 -10.991 1.00 61.75 184 SER A O 1
ATOM 1435 N N . PRO A 1 185 ? 20.033 -12.287 -12.451 1.00 62.38 185 PRO A N 1
ATOM 1436 C CA . PRO A 1 185 ? 19.286 -13.294 -13.207 1.00 62.38 185 PRO A CA 1
ATOM 1437 C C . PRO A 1 185 ? 18.848 -14.491 -12.351 1.00 62.38 185 PRO A C 1
ATOM 1439 O O . PRO A 1 185 ? 17.963 -15.239 -12.747 1.00 62.38 185 PRO A O 1
ATOM 1442 N N . GLU A 1 186 ? 19.479 -14.678 -11.189 1.00 66.38 186 GLU A N 1
ATOM 1443 C CA . GLU A 1 186 ? 19.118 -15.701 -10.209 1.00 66.38 186 GLU A CA 1
ATOM 1444 C C . GLU A 1 186 ? 17.852 -15.348 -9.411 1.00 66.38 186 GLU A C 1
ATOM 1446 O O . GLU A 1 186 ? 17.307 -16.227 -8.751 1.00 66.38 186 GLU A O 1
ATOM 1451 N N . PHE A 1 187 ? 17.385 -14.091 -9.451 1.00 63.75 187 PHE A N 1
ATOM 1452 C CA . PHE A 1 187 ? 16.162 -13.654 -8.776 1.00 63.75 187 PHE A CA 1
ATOM 1453 C C . PHE A 1 187 ? 14.930 -14.201 -9.495 1.00 63.75 187 PHE A C 1
ATOM 1455 O O . PHE A 1 187 ? 14.735 -14.000 -10.695 1.00 63.75 187 PHE A O 1
ATOM 1462 N N . GLY A 1 188 ? 14.073 -14.888 -8.746 1.00 63.38 188 GLY A N 1
ATOM 1463 C CA . GLY A 1 188 ? 12.775 -15.342 -9.211 1.00 63.38 188 GLY A CA 1
ATOM 1464 C C . GLY A 1 188 ? 11.917 -14.161 -9.676 1.00 63.38 188 GLY A C 1
ATOM 1465 O O . GLY A 1 188 ? 12.059 -13.042 -9.186 1.00 63.38 188 GLY A O 1
ATOM 1466 N N . PRO A 1 189 ? 10.977 -14.373 -10.607 1.00 61.47 189 PRO A N 1
ATOM 1467 C CA . PRO A 1 189 ? 10.199 -13.279 -11.198 1.00 61.47 189 PRO A CA 1
ATOM 1468 C C . PRO A 1 189 ? 9.338 -12.512 -10.180 1.00 61.47 189 PRO A C 1
ATOM 1470 O O . PRO A 1 189 ? 8.827 -11.430 -10.478 1.00 61.47 189 PRO A O 1
ATOM 1473 N N . VAL A 1 190 ? 9.148 -13.070 -8.983 1.00 60.62 190 VAL A N 1
ATOM 1474 C CA . VAL A 1 190 ? 8.260 -12.556 -7.949 1.00 60.62 190 VAL A CA 1
ATOM 1475 C C . VAL A 1 190 ? 8.978 -12.580 -6.603 1.00 60.62 190 VAL A C 1
ATOM 1477 O O . VAL A 1 190 ? 9.350 -13.636 -6.110 1.00 60.62 190 VAL A O 1
ATOM 1480 N N . LEU A 1 191 ? 9.099 -11.418 -5.961 1.00 62.16 191 LEU A N 1
ATOM 1481 C CA . LEU A 1 191 ? 9.375 -11.329 -4.526 1.00 62.16 191 LEU A CA 1
ATOM 1482 C C . LEU A 1 191 ? 8.116 -11.732 -3.739 1.00 62.16 191 LEU A C 1
ATOM 1484 O O . LEU A 1 191 ? 7.066 -11.119 -3.953 1.00 62.16 191 LEU A O 1
ATOM 1488 N N . LEU A 1 192 ? 8.230 -12.735 -2.862 1.00 56.06 192 LEU A N 1
ATOM 1489 C CA . LEU A 1 192 ? 7.153 -13.240 -2.002 1.00 56.06 192 LEU A CA 1
ATOM 1490 C C . LEU A 1 192 ? 7.121 -12.555 -0.636 1.00 56.06 192 LEU A C 1
ATOM 1492 O O . LEU A 1 192 ? 6.046 -12.239 -0.137 1.00 56.06 192 LEU A O 1
ATOM 1496 N N . ALA A 1 193 ? 8.283 -12.351 -0.016 1.00 60.94 193 ALA A N 1
ATOM 1497 C CA . ALA A 1 193 ? 8.369 -11.768 1.317 1.00 60.94 193 ALA A CA 1
ATOM 1498 C C . ALA A 1 193 ? 9.637 -10.931 1.476 1.00 60.94 193 ALA A C 1
ATOM 1500 O O . ALA A 1 193 ? 10.688 -11.277 0.935 1.00 60.94 193 ALA A O 1
ATOM 1501 N N . LEU A 1 194 ? 9.528 -9.854 2.253 1.00 69.56 194 LEU A N 1
ATOM 1502 C CA . LEU A 1 194 ? 10.642 -9.029 2.702 1.00 69.56 194 LEU A CA 1
ATOM 1503 C C . LEU A 1 194 ? 10.476 -8.786 4.200 1.00 69.56 194 LEU A C 1
ATOM 1505 O O . LEU A 1 194 ? 9.443 -8.287 4.637 1.00 69.56 194 LEU A O 1
ATOM 1509 N N . VAL A 1 195 ? 11.487 -9.147 4.983 1.00 68.62 195 VAL A N 1
ATOM 1510 C CA . VAL A 1 195 ? 11.493 -8.971 6.437 1.00 68.62 195 VAL A CA 1
ATOM 1511 C C . VAL A 1 195 ? 12.732 -8.185 6.824 1.00 68.62 195 VAL A C 1
ATOM 1513 O O . VAL A 1 195 ? 13.845 -8.591 6.501 1.00 68.62 195 VAL A O 1
ATOM 1516 N N . ALA A 1 196 ? 12.545 -7.077 7.535 1.00 61.16 196 ALA A N 1
ATOM 1517 C CA . ALA A 1 196 ? 13.634 -6.346 8.167 1.00 61.16 196 ALA A CA 1
ATOM 1518 C C . ALA A 1 196 ? 13.778 -6.804 9.626 1.00 61.16 196 ALA A C 1
ATOM 1520 O O . ALA A 1 196 ? 12.806 -6.824 10.379 1.00 61.16 196 ALA A O 1
ATOM 1521 N N . THR A 1 197 ? 14.985 -7.187 10.036 1.00 65.31 197 THR A N 1
ATOM 1522 C CA . THR A 1 197 ? 15.281 -7.513 11.433 1.00 65.31 197 THR A CA 1
ATOM 1523 C C . THR A 1 197 ? 15.528 -6.235 12.243 1.00 65.31 197 THR A C 1
ATOM 1525 O O . THR A 1 197 ? 15.951 -5.222 11.681 1.00 65.31 197 THR A O 1
ATOM 1528 N N . PRO A 1 198 ? 15.393 -6.279 13.583 1.00 51.75 198 PRO A N 1
ATOM 1529 C CA . PRO A 1 198 ? 15.781 -5.162 14.453 1.00 51.75 198 PRO A CA 1
ATOM 1530 C C . PRO A 1 198 ? 17.255 -4.748 14.317 1.00 51.75 198 PRO A C 1
ATOM 1532 O O . PRO A 1 198 ? 17.616 -3.616 14.617 1.00 51.75 198 PRO A O 1
ATOM 1535 N N . SER A 1 199 ? 18.115 -5.659 13.850 1.00 57.44 199 SER A N 1
ATOM 1536 C CA . SER A 1 199 ? 19.527 -5.398 13.548 1.00 57.44 199 SER A CA 1
ATOM 1537 C C . SER A 1 199 ? 19.768 -4.807 12.150 1.00 57.44 199 SER A C 1
ATOM 1539 O O . SER A 1 199 ? 20.918 -4.661 11.743 1.00 57.44 199 SER A O 1
ATOM 1541 N N . GLY A 1 200 ? 18.710 -4.486 11.399 1.00 52.81 200 GLY A N 1
ATOM 1542 C CA . GLY A 1 200 ? 18.795 -3.879 10.070 1.00 52.81 200 GLY A CA 1
ATOM 1543 C C . GLY A 1 200 ? 19.158 -4.848 8.941 1.00 52.81 200 GLY A C 1
ATOM 1544 O O . GLY A 1 200 ? 19.519 -4.400 7.856 1.00 52.81 200 GLY A O 1
ATOM 1545 N N . ILE A 1 201 ? 19.082 -6.163 9.170 1.00 62.81 201 ILE A N 1
ATOM 1546 C CA . ILE A 1 201 ? 19.248 -7.175 8.119 1.00 62.81 201 ILE A CA 1
ATOM 1547 C C . ILE A 1 201 ? 17.924 -7.298 7.371 1.00 62.81 201 ILE A C 1
ATOM 1549 O O . ILE A 1 201 ? 16.880 -7.469 7.995 1.00 62.81 201 ILE A O 1
ATOM 1553 N N . ILE A 1 202 ? 17.961 -7.242 6.043 1.00 61.88 202 ILE A N 1
ATOM 1554 C CA . ILE A 1 202 ? 16.782 -7.478 5.209 1.00 61.88 202 ILE A CA 1
ATOM 1555 C C . ILE A 1 202 ? 16.877 -8.890 4.639 1.00 61.88 202 ILE A C 1
ATOM 1557 O O . ILE A 1 202 ? 17.866 -9.252 4.005 1.00 61.88 202 ILE A O 1
ATOM 1561 N N . ILE A 1 203 ? 15.843 -9.690 4.860 1.00 70.31 203 ILE A N 1
ATOM 1562 C CA . ILE A 1 203 ? 15.701 -11.035 4.313 1.00 70.31 203 ILE A CA 1
ATOM 1563 C C . ILE A 1 203 ? 14.612 -10.988 3.246 1.00 70.31 203 ILE A C 1
ATOM 1565 O O . ILE A 1 203 ? 13.512 -10.513 3.515 1.00 70.31 203 ILE A O 1
ATOM 1569 N N . MET A 1 204 ? 14.912 -11.477 2.047 1.00 73.25 204 MET A N 1
ATOM 1570 C CA . MET A 1 204 ? 13.978 -11.546 0.926 1.00 73.25 204 MET A CA 1
ATOM 1571 C C . MET A 1 204 ? 13.799 -12.996 0.485 1.00 73.25 204 MET A C 1
ATOM 1573 O O . MET A 1 204 ? 14.783 -13.715 0.344 1.00 73.25 204 MET A O 1
ATOM 1577 N N . LEU A 1 205 ? 12.559 -13.409 0.244 1.00 76.19 205 LEU A N 1
ATOM 1578 C CA . LEU A 1 205 ? 12.210 -14.705 -0.342 1.00 76.19 205 LEU A CA 1
ATOM 1579 C C . LEU A 1 205 ? 11.538 -14.466 -1.691 1.00 76.19 205 LEU A C 1
ATOM 1581 O O . LEU A 1 205 ? 10.621 -13.646 -1.774 1.00 76.19 205 LEU A O 1
ATOM 1585 N N . ASP A 1 206 ? 11.955 -15.184 -2.727 1.00 73.06 206 ASP A N 1
ATOM 1586 C CA . ASP A 1 206 ? 11.321 -15.129 -4.045 1.00 73.06 206 ASP A CA 1
ATOM 1587 C C . ASP A 1 206 ? 10.447 -16.360 -4.352 1.00 73.06 206 ASP A C 1
ATOM 1589 O O . ASP A 1 206 ? 10.406 -17.339 -3.607 1.00 73.06 206 ASP A O 1
ATOM 1593 N N . SER A 1 207 ? 9.729 -16.311 -5.475 1.00 71.12 207 SER A N 1
ATOM 1594 C CA . SER A 1 207 ? 8.847 -17.383 -5.952 1.00 71.12 207 SER A CA 1
ATOM 1595 C C . SER A 1 207 ? 9.562 -18.641 -6.414 1.00 71.12 207 SER A C 1
ATOM 1597 O O . SER A 1 207 ? 8.911 -19.661 -6.619 1.00 71.12 207 SER A O 1
ATOM 1599 N N . SER A 1 208 ? 10.872 -18.564 -6.625 1.00 75.56 208 SER A N 1
ATOM 1600 C CA . SER A 1 208 ? 11.717 -19.707 -6.959 1.00 75.56 208 SER A CA 1
ATOM 1601 C C . SER A 1 208 ? 12.244 -20.404 -5.697 1.00 75.56 208 SER A C 1
ATOM 1603 O O . SER A 1 208 ? 12.917 -21.426 -5.803 1.00 75.56 208 SER A O 1
ATOM 1605 N N . GLY A 1 209 ? 11.919 -19.887 -4.505 1.00 70.12 209 GLY A N 1
ATOM 1606 C CA . GLY A 1 209 ? 12.380 -20.403 -3.219 1.00 70.12 209 GLY A CA 1
ATOM 1607 C C . GLY A 1 209 ? 13.765 -19.895 -2.815 1.00 70.12 209 GLY A C 1
ATOM 1608 O O . GLY A 1 209 ? 14.327 -20.394 -1.839 1.00 70.12 209 GLY A O 1
ATOM 1609 N N . ASN A 1 210 ? 14.327 -18.914 -3.526 1.00 70.69 210 ASN A N 1
ATOM 1610 C CA . ASN A 1 210 ? 15.620 -18.348 -3.171 1.00 70.69 210 ASN A CA 1
ATOM 1611 C C . ASN A 1 210 ? 15.477 -17.379 -1.998 1.00 70.69 210 ASN A C 1
ATOM 1613 O O . ASN A 1 210 ? 14.586 -16.526 -1.969 1.00 70.69 210 ASN A O 1
ATOM 1617 N N . LEU A 1 211 ? 16.410 -17.488 -1.055 1.00 67.56 211 LEU A N 1
ATOM 1618 C CA . LEU A 1 211 ? 16.519 -16.609 0.100 1.00 67.56 211 LEU A CA 1
ATOM 1619 C C . LEU A 1 211 ? 17.716 -15.669 -0.076 1.00 67.56 211 LEU A C 1
ATOM 1621 O O . LEU A 1 211 ? 18.857 -16.117 -0.182 1.00 67.56 211 LEU A O 1
ATOM 1625 N N . TYR A 1 212 ? 17.470 -14.365 -0.033 1.00 67.94 212 TYR A N 1
ATOM 1626 C CA . TYR A 1 212 ? 18.501 -13.332 -0.083 1.00 67.94 212 TYR A CA 1
ATOM 1627 C C . TYR A 1 212 ? 18.615 -12.663 1.277 1.00 67.94 212 TYR A C 1
ATOM 1629 O O . TYR A 1 212 ? 17.615 -12.258 1.865 1.00 67.94 212 TYR A O 1
ATOM 1637 N N . ILE A 1 213 ? 19.840 -12.523 1.775 1.00 66.44 213 ILE A N 1
ATOM 1638 C CA . ILE A 1 213 ? 20.124 -11.872 3.054 1.00 66.44 213 ILE A CA 1
ATOM 1639 C C . ILE A 1 213 ? 20.981 -10.646 2.765 1.00 66.44 213 ILE A C 1
ATOM 1641 O O . ILE A 1 213 ? 22.175 -10.761 2.495 1.00 66.44 213 ILE A O 1
ATOM 1645 N N . LEU A 1 214 ? 20.371 -9.469 2.835 1.00 63.31 214 LEU A N 1
ATOM 1646 C CA . LEU A 1 214 ? 21.056 -8.189 2.747 1.00 63.31 214 LEU A CA 1
ATOM 1647 C C . LEU A 1 214 ? 21.508 -7.785 4.145 1.00 63.31 214 LEU A C 1
ATOM 1649 O O . LEU A 1 214 ? 20.698 -7.504 5.030 1.00 63.31 214 LEU A O 1
ATOM 1653 N N . ARG A 1 215 ? 22.819 -7.759 4.350 1.00 59.00 215 ARG A N 1
ATOM 1654 C CA . ARG A 1 215 ? 23.411 -7.280 5.598 1.00 59.00 215 ARG A CA 1
ATOM 1655 C C . ARG A 1 215 ? 23.607 -5.770 5.526 1.00 59.00 215 ARG A C 1
ATOM 1657 O O . ARG A 1 215 ? 23.861 -5.222 4.451 1.00 59.00 215 ARG A O 1
ATOM 1664 N N . GLN A 1 216 ? 23.513 -5.108 6.679 1.00 50.28 216 GLN A N 1
ATOM 1665 C CA . GLN A 1 216 ? 23.949 -3.720 6.792 1.00 50.28 216 GLN A CA 1
ATOM 1666 C C . GLN A 1 216 ? 25.409 -3.611 6.350 1.00 50.28 216 GLN A C 1
ATOM 1668 O O . GLN A 1 216 ? 26.272 -4.331 6.857 1.00 50.28 216 GLN A O 1
ATOM 1673 N N . SER A 1 217 ? 25.662 -2.695 5.422 1.00 49.50 217 SER A N 1
ATOM 1674 C CA . SER A 1 217 ? 27.013 -2.268 5.082 1.00 49.50 217 SER A CA 1
ATOM 1675 C C . SER A 1 217 ? 27.366 -0.999 5.852 1.00 49.50 217 SER A C 1
ATOM 1677 O O . SER A 1 217 ? 26.474 -0.196 6.146 1.00 49.50 217 SER A O 1
ATOM 1679 N N . PRO A 1 218 ? 28.655 -0.786 6.176 1.00 43.47 218 PRO A N 1
ATOM 1680 C CA . PRO A 1 218 ? 29.117 0.486 6.710 1.00 43.47 218 PRO A CA 1
ATOM 1681 C C . PRO A 1 218 ? 28.675 1.655 5.813 1.00 43.47 218 PRO A C 1
ATOM 1683 O O . PRO A 1 218 ? 28.593 1.481 4.591 1.00 43.47 218 PRO A O 1
ATOM 1686 N N . PRO A 1 219 ? 28.431 2.855 6.373 1.00 42.03 219 PRO A N 1
ATOM 1687 C CA . PRO A 1 219 ? 28.140 4.044 5.577 1.00 42.03 219 PRO A CA 1
ATOM 1688 C C . PRO A 1 219 ? 29.168 4.225 4.449 1.00 42.03 219 PRO A C 1
ATOM 1690 O O . PRO A 1 219 ? 30.372 4.207 4.694 1.00 42.03 219 PRO A O 1
ATOM 1693 N N . GLY A 1 220 ? 28.696 4.366 3.207 1.00 33.84 220 GLY A N 1
ATOM 1694 C CA . GLY A 1 220 ? 29.553 4.490 2.018 1.00 33.84 220 GLY A CA 1
ATOM 1695 C C . GLY A 1 220 ? 30.009 3.168 1.386 1.00 33.84 220 GLY A C 1
ATOM 1696 O O . GLY A 1 220 ? 30.746 3.198 0.406 1.00 33.84 220 GLY A O 1
ATOM 1697 N N . SER A 1 221 ? 29.567 2.018 1.901 1.00 39.72 221 SER A N 1
ATOM 1698 C CA . SER A 1 221 ? 29.819 0.698 1.310 1.00 39.72 221 SER A CA 1
ATOM 1699 C C . SER A 1 221 ? 28.529 0.106 0.736 1.00 39.72 221 SER A C 1
ATOM 1701 O O . SER A 1 221 ? 27.461 0.241 1.332 1.00 39.72 221 SER A O 1
ATOM 1703 N N . TYR A 1 222 ? 28.610 -0.568 -0.413 1.00 43.41 222 TYR A N 1
ATOM 1704 C CA . TYR A 1 222 ? 27.481 -1.334 -0.950 1.00 43.41 222 TYR A CA 1
ATOM 1705 C C . TYR A 1 222 ? 27.270 -2.612 -0.127 1.00 43.41 222 TYR A C 1
ATOM 1707 O O . TYR A 1 222 ? 28.228 -3.185 0.394 1.00 43.41 222 TYR A O 1
ATOM 1715 N N . SER A 1 223 ? 26.016 -3.036 0.038 1.00 46.06 223 SER A N 1
ATOM 1716 C CA . SER A 1 223 ? 25.655 -4.322 0.648 1.00 46.06 223 SER A CA 1
ATOM 1717 C C . SER A 1 223 ? 26.216 -5.467 -0.184 1.00 46.06 223 SER A C 1
ATOM 1719 O O . SER A 1 223 ? 25.843 -5.622 -1.343 1.00 46.06 223 SER A O 1
ATOM 1721 N N . ASP A 1 224 ? 27.102 -6.267 0.406 1.00 41.38 224 ASP A N 1
ATOM 1722 C CA . ASP A 1 224 ? 27.542 -7.525 -0.193 1.00 41.38 224 ASP A CA 1
ATOM 1723 C C . ASP A 1 224 ? 26.388 -8.537 -0.107 1.00 41.38 224 ASP A C 1
ATOM 1725 O O . ASP A 1 224 ? 25.973 -8.947 0.984 1.00 41.38 224 ASP A O 1
ATOM 1729 N N . SER A 1 225 ? 25.810 -8.894 -1.254 1.00 45.22 225 SER A N 1
ATOM 1730 C CA . SER A 1 225 ? 24.809 -9.952 -1.348 1.00 45.22 225 SER A CA 1
ATOM 1731 C C . SER A 1 225 ? 25.522 -11.292 -1.503 1.00 45.22 225 SER A C 1
ATOM 1733 O O . SER A 1 225 ? 25.725 -11.771 -2.618 1.00 45.22 225 SER A O 1
ATOM 1735 N N . SER A 1 226 ? 25.892 -11.930 -0.390 1.00 41.78 226 SER A N 1
ATOM 1736 C CA . SER A 1 226 ? 26.361 -13.315 -0.449 1.00 41.78 226 SER A CA 1
ATOM 1737 C C . SER A 1 226 ? 25.168 -14.229 -0.757 1.00 41.78 226 SER A C 1
ATOM 1739 O O . SER A 1 226 ? 24.334 -14.471 0.122 1.00 41.78 226 SER A O 1
ATOM 1741 N N . THR A 1 227 ? 25.072 -14.749 -1.980 1.00 42.00 227 THR A N 1
ATOM 1742 C CA . THR A 1 227 ? 24.154 -15.840 -2.316 1.00 42.00 227 THR A CA 1
ATOM 1743 C C . THR A 1 227 ? 24.651 -17.111 -1.634 1.00 42.00 227 THR A C 1
ATOM 1745 O O . THR A 1 227 ? 25.552 -17.801 -2.103 1.00 42.00 227 THR A O 1
ATOM 1748 N N . LYS A 1 228 ? 24.103 -17.424 -0.456 1.00 39.16 228 LYS A N 1
ATOM 1749 C CA . LYS A 1 228 ? 24.236 -18.772 0.096 1.00 39.16 228 LYS A CA 1
ATOM 1750 C C . LYS A 1 228 ? 23.083 -19.600 -0.440 1.00 39.16 228 LYS A C 1
ATOM 1752 O O . LYS A 1 228 ? 21.962 -19.478 0.041 1.00 39.16 228 LYS A O 1
ATOM 1757 N N . SER A 1 229 ? 23.377 -20.461 -1.407 1.00 33.59 229 SER A N 1
ATOM 1758 C CA . SER A 1 229 ? 22.550 -21.628 -1.688 1.00 33.59 229 SER A CA 1
ATOM 1759 C C . SER A 1 229 ? 22.543 -22.500 -0.432 1.00 33.59 229 SER A C 1
ATOM 1761 O O . SER A 1 229 ? 23.459 -23.280 -0.179 1.00 33.59 229 SER A O 1
ATOM 1763 N N . VAL A 1 230 ? 21.541 -22.323 0.428 1.00 30.25 230 VAL A N 1
ATOM 1764 C CA . VAL A 1 230 ? 21.313 -23.273 1.516 1.00 30.25 230 VAL A CA 1
ATOM 1765 C C . VAL A 1 230 ? 20.673 -24.497 0.878 1.00 30.25 230 VAL A C 1
ATOM 1767 O O . VAL A 1 230 ? 19.465 -24.556 0.665 1.00 30.25 230 VAL A O 1
ATOM 1770 N N . SER A 1 231 ? 21.510 -25.461 0.503 1.00 27.00 231 SER A N 1
ATOM 1771 C CA . SER A 1 231 ? 21.056 -26.810 0.212 1.00 27.00 231 SER A CA 1
ATOM 1772 C C . SER A 1 231 ? 20.607 -27.476 1.515 1.00 27.00 231 SER A C 1
ATOM 1774 O O . SER A 1 231 ? 21.287 -27.412 2.537 1.00 27.00 231 SER A O 1
ATOM 1776 N N . SER A 1 232 ? 19.458 -28.146 1.435 1.00 23.39 232 SER A N 1
ATOM 1777 C CA . SER A 1 232 ? 18.815 -29.002 2.442 1.00 23.39 232 SER A CA 1
ATOM 1778 C C . SER A 1 232 ? 18.144 -28.315 3.643 1.00 23.39 232 SER A C 1
ATOM 1780 O O . SER A 1 232 ? 18.774 -27.936 4.623 1.00 23.39 232 SER A O 1
ATOM 1782 N N . PHE A 1 233 ? 16.809 -28.275 3.585 1.00 23.39 233 PHE A N 1
ATOM 1783 C CA . PHE A 1 233 ? 15.963 -28.500 4.756 1.00 23.39 233 PHE A CA 1
ATOM 1784 C C . PHE A 1 233 ? 15.762 -30.012 4.910 1.00 23.39 233 PHE A C 1
ATOM 1786 O O . PHE A 1 233 ? 15.302 -30.667 3.976 1.00 23.39 233 PHE A O 1
ATOM 1793 N N . LEU A 1 234 ? 16.089 -30.550 6.079 1.00 20.73 234 LEU A N 1
ATOM 1794 C CA . LEU A 1 234 ? 15.576 -31.816 6.603 1.00 20.73 234 LEU A CA 1
ATOM 1795 C C . LEU A 1 234 ? 15.553 -31.705 8.134 1.00 20.73 234 LEU A C 1
ATOM 1797 O O . LEU A 1 234 ? 16.527 -31.204 8.700 1.00 20.73 234 LEU A O 1
ATOM 1801 N N . PRO A 1 235 ? 14.611 -32.402 8.780 1.00 30.44 235 PRO A N 1
ATOM 1802 C CA . PRO A 1 235 ? 13.195 -32.077 8.967 1.00 30.44 235 PRO A CA 1
ATOM 1803 C C . PRO A 1 235 ? 12.943 -31.029 10.069 1.00 30.44 235 PRO A C 1
ATOM 1805 O O . PRO A 1 235 ? 13.768 -30.918 11.002 1.00 30.44 235 PRO A O 1
#

Radius of gyration: 18.33 Å; chains: 1; bounding box: 50×50×43 Å

Organism: NCBI:txid392030

Sequence (235 aa):
LTWPDSSFLPRAVDINQDLLVVVLGYVGNSSSKFTPCAYLLSRSGSNWTVTDTWAYMPPSTSWQASLTNWDADTYSAKYDISVSFNDVNSQVLLGIQIANTFVLLDIDQASKKFLLPSQSLSNGKAIGTGKTVGWLNSDVALILVNTYSLNYIWSSSQIFTYNWSVNNSFAIVSIIPNSQQLLSPEFGPVLLALVATPSGIIIMLDSSGNLYILRQSPPGSYSDSSTKSVSSFLP

pLDDT: mean 73.79, std 16.21, range [20.73, 95.19]

Foldseek 3Di:
DADPANQWDFAEWDAEPQGWIKTWTWHADPQQDTWIKIFTWHDDPPDIDGLEMDTDDDDCPAVLVVDGDPDPVHDDLLQAKYWEAANVQQWIWIFGQVQLKIFIWHADPVSSYTDDTLDMDRDPPFGAWGNDKYAPHNFKIKTKRFGADPVLQTFWIKIFIGGCVVPVDPDTPDIVPPDIDTDDPPAARAWDDWDADPQRWIWTAGPVRFIWIFHDDDVPDDTDTPRDPPPDDDD

Secondary structure (DSSP, 8-state):
---SSTT-EEEEEEE-TTSEEEEEEEEE-TTSPEEEEEEEEEEETTEEEEEEEEE----TTSGGGG---S-TTS--GGG-EEEEEETTTTEEEEEETTTTEEEEEEEETTTTEEPSPSEEEE--S---EEEEEEESSSSEEEEEEEEE-TT--EEEEEEEEEETTT-SS--EEEEEEEEEEEPPTTS-SSEEEEEE-TTS-EEEEETT--EEEEPPPPTTS--------------